Protein AF-0000000070242499 (afdb_homodimer)

Sequence (218 aa):
MAYSQGAIVIADDPFGNNPKRPYLILSNDHVPFHGQEYVAAVITTTARTEAVELTANRLERGQLPRTSYVSPWSVLTLKDWMITKQPAEASDATVDEVRQELDTYLQTGMAYSQGAIVIADDPFGNNPKRPYLILSNDHVPFHGQEYVAAVITTTARTEAVELTANRLERGQLPRTSYVSPWSVLTLKDWMITKQPAEASDATVDEVRQELDTYLQTG

Nearest PDB structures (foldseek):
  9g2a-assembly1_B  TM=7.916E-01  e=2.747E-06  Staphylococcus aureus subsp. aureus N315
  6a6x-assembly1_B  TM=7.938E-01  e=1.701E-05  Mycobacterium tuberculosis
  6a6x-assembly1_A  TM=8.092E-01  e=4.482E-05  Mycobacterium tuberculosis
  6kyt-assembly2_G  TM=7.629E-01  e=3.008E-05  Mycobacterium tuberculosis H37Rv
  7du4-assembly1_B  TM=8.025E-01  e=1.401E-04  Mycobacterium tuberculosis H37Rv

Organism: Natronomonas pharaonis (strain ATCC 35678 / DSM 2160 / CIP 103997 / JCM 8858 / NBRC 14720 / NCIMB 2260 / Gabara) (NCBI:txid348780)

Radius of gyration: 16.52 Å; Cα contacts (8 Å, |Δi|>4): 507; chains: 2; bounding box: 37×50×37 Å

Secondary structure (DSSP, 8-state):
-PPPTTEEEEE--TTSS-TTEEEEE---TTSTTBTTEEEEEEEES---TTSEEE-GGGEEEE--SS-EEEEEEEEEEEEGGGEEEEEEEE-HHHHHHHHHHHHHTT---/-PPPTTEEEEE--TTSS-TTEEEEE---TTSTTBTTEEEEEEEES---TTSEEE-GGGEEEE--SS-EEEEEEEEEEEEGGGEEEEEEEE-HHHHHHHHHHHHHTT---

pLDDT: mean 95.37, std 5.9, range [68.0, 98.94]

Structure (mmCIF, N/CA/C/O backbone):
data_AF-0000000070242499-model_v1
#
loop_
_entity.id
_entity.type
_entity.pdbx_description
1 polymer 'PemK family protein'
#
loop_
_atom_site.group_PDB
_atom_site.id
_atom_site.type_symbol
_atom_site.label_atom_id
_atom_site.label_alt_id
_atom_site.label_comp_id
_atom_site.label_asym_id
_atom_site.label_entity_id
_atom_site.label_seq_id
_atom_site.pdbx_PDB_ins_code
_atom_site.Cartn_x
_atom_site.Cartn_y
_atom_site.Cartn_z
_atom_site.occupancy
_atom_site.B_iso_or_equiv
_atom_site.auth_seq_id
_atom_site.auth_comp_id
_atom_site.auth_asym_id
_atom_site.auth_atom_id
_atom_site.pdbx_PDB_model_num
ATOM 1 N N . MET A 1 1 ? -17.578 7.605 12.375 1 85.5 1 MET A N 1
ATOM 2 C CA . MET A 1 1 ? -17.594 8.094 11 1 85.5 1 MET A CA 1
ATOM 3 C C . MET A 1 1 ? -16.312 7.711 10.273 1 85.5 1 MET A C 1
ATOM 5 O O . MET A 1 1 ? -15.258 7.586 10.891 1 85.5 1 MET A O 1
ATOM 9 N N . ALA A 1 2 ? -16.359 7.301 8.875 1 96.88 2 ALA A N 1
ATOM 10 C CA . ALA A 1 2 ? -15.242 6.836 8.062 1 96.88 2 ALA A CA 1
ATOM 11 C C . ALA A 1 2 ? -14.289 7.984 7.742 1 96.88 2 ALA A C 1
ATOM 13 O O . ALA A 1 2 ? -14.711 9.141 7.637 1 96.88 2 ALA A O 1
ATOM 14 N N . TYR A 1 3 ? -13.039 7.734 7.664 1 98.44 3 TYR A N 1
ATOM 15 C CA . TYR A 1 3 ? -12.047 8.734 7.289 1 98.44 3 TYR A CA 1
ATOM 16 C C . TYR A 1 3 ? -12.039 8.953 5.781 1 98.44 3 TYR A C 1
ATOM 18 O O . TYR A 1 3 ? -12.102 8 5.008 1 98.44 3 TYR A O 1
ATOM 26 N N . SER A 1 4 ? -11.906 10.227 5.457 1 98.19 4 SER A N 1
ATOM 27 C CA . SER A 1 4 ? -11.914 10.586 4.043 1 98.19 4 SER A CA 1
ATOM 28 C C . SER A 1 4 ? -10.508 10.547 3.451 1 98.19 4 SER A C 1
ATOM 30 O O . SER A 1 4 ? -9.523 10.656 4.18 1 98.19 4 SER A O 1
ATOM 32 N N . GLN A 1 5 ? -10.523 10.469 2.094 1 98.69 5 GLN A N 1
ATOM 33 C CA . GLN A 1 5 ? -9.266 10.672 1.388 1 98.69 5 GLN A CA 1
ATOM 34 C C . GLN A 1 5 ? -8.633 12.008 1.768 1 98.69 5 GLN A C 1
ATOM 36 O O . GLN A 1 5 ? -9.32 13.023 1.856 1 98.69 5 GLN A O 1
ATOM 41 N N . GLY A 1 6 ? -7.281 11.891 1.991 1 98.81 6 GLY A N 1
ATOM 42 C CA . GLY A 1 6 ? -6.57 13.102 2.383 1 98.81 6 GLY A CA 1
ATOM 43 C C . GLY A 1 6 ? -6.438 13.25 3.887 1 98.81 6 GLY A C 1
ATOM 44 O O . GLY A 1 6 ? -5.656 14.078 4.367 1 98.81 6 GLY A O 1
ATOM 45 N N . ALA A 1 7 ? -7.207 12.469 4.633 1 98.81 7 ALA A N 1
ATOM 46 C CA . ALA A 1 7 ? -7.066 12.516 6.086 1 98.81 7 ALA A CA 1
ATOM 47 C C . ALA A 1 7 ? -5.652 12.141 6.516 1 98.81 7 ALA A C 1
ATOM 49 O O . ALA A 1 7 ? -5.07 11.188 5.996 1 98.81 7 ALA A O 1
ATOM 50 N N . ILE A 1 8 ? -5.094 12.93 7.344 1 98.75 8 ILE A N 1
ATOM 51 C CA . ILE A 1 8 ? -3.871 12.57 8.055 1 98.75 8 ILE A CA 1
ATOM 52 C C . ILE A 1 8 ? -4.219 12.047 9.445 1 98.75 8 ILE A C 1
ATOM 54 O O . ILE A 1 8 ? -4.801 12.766 10.258 1 98.75 8 ILE A O 1
ATOM 58 N N . VAL A 1 9 ? -3.795 10.797 9.68 1 98.5 9 VAL A N 1
ATOM 59 C CA . VAL A 1 9 ? -4.238 10.117 10.898 1 98.5 9 VAL A CA 1
ATOM 60 C C . VAL A 1 9 ? -3.025 9.617 11.68 1 98.5 9 VAL A C 1
ATOM 62 O O . VAL A 1 9 ? -1.931 9.492 11.125 1 98.5 9 VAL A O 1
ATOM 65 N N . ILE A 1 10 ? -3.283 9.469 12.977 1 97.5 10 ILE A N 1
ATOM 66 C CA . ILE A 1 10 ? -2.342 8.773 13.844 1 97.5 10 ILE A CA 1
ATOM 67 C C . ILE A 1 10 ? -2.816 7.34 14.086 1 97.5 10 ILE A C 1
ATOM 69 O O . ILE A 1 10 ? -3.967 7.117 14.469 1 97.5 10 ILE A O 1
ATOM 73 N N . ALA A 1 11 ? -1.949 6.414 13.789 1 97.06 11 ALA A N 1
ATOM 74 C CA . ALA A 1 11 ? -2.338 5.016 13.938 1 97.06 11 ALA A CA 1
ATOM 75 C C . ALA A 1 11 ? -1.174 4.172 14.453 1 97.06 11 A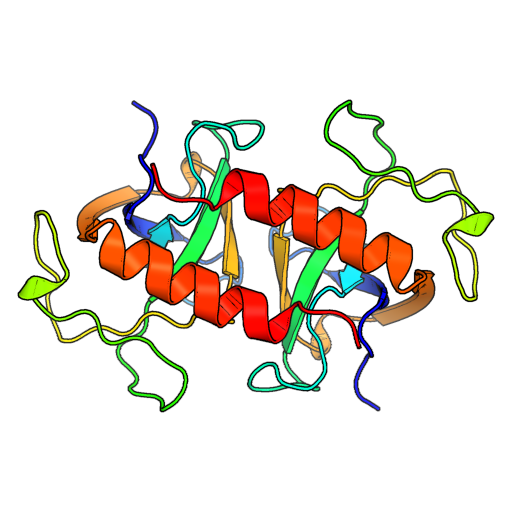LA A C 1
ATOM 77 O O . ALA A 1 11 ? -0.018 4.602 14.398 1 97.06 11 ALA A O 1
ATOM 78 N N . ASP A 1 12 ? -1.542 2.934 14.938 1 94 12 ASP A N 1
ATOM 79 C CA . ASP A 1 12 ? -0.525 1.961 15.32 1 94 12 ASP A CA 1
ATOM 80 C C . ASP A 1 12 ? 0.229 1.443 14.102 1 94 12 ASP A C 1
ATOM 82 O O . ASP A 1 12 ? -0.366 1.23 13.039 1 94 12 ASP A O 1
ATOM 86 N N . ASP A 1 13 ? 1.509 1.25 14.297 1 90.44 13 ASP A N 1
ATOM 87 C CA . ASP A 1 13 ? 2.35 0.631 13.281 1 90.44 13 ASP A CA 1
ATOM 88 C C . ASP A 1 13 ? 2.242 -0.891 13.328 1 90.44 13 ASP A C 1
ATOM 90 O O . ASP A 1 13 ? 2.57 -1.51 14.344 1 90.44 13 ASP A O 1
ATOM 94 N N . PRO A 1 14 ? 1.832 -1.473 12.219 1 86.62 14 PRO A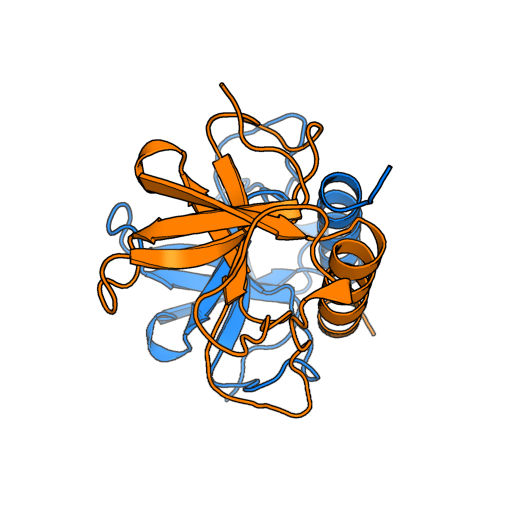 N 1
ATOM 95 C CA . PRO A 1 14 ? 1.648 -2.924 12.281 1 86.62 14 PRO A CA 1
ATOM 96 C C . PRO A 1 14 ? 2.955 -3.674 12.531 1 86.62 14 PRO A C 1
ATOM 98 O O . PRO A 1 14 ? 2.934 -4.848 12.906 1 86.62 14 PRO A O 1
ATOM 101 N N . PHE A 1 15 ? 4.02 -3.064 12.273 1 82.94 15 PHE A N 1
ATOM 102 C CA . PHE A 1 15 ? 5.312 -3.697 12.508 1 82.94 15 PHE A CA 1
ATOM 103 C C . PHE A 1 15 ? 5.746 -3.521 13.953 1 82.94 15 PHE A C 1
ATOM 105 O O . PHE A 1 15 ? 6.758 -4.086 14.383 1 82.94 15 PHE A O 1
ATOM 112 N N . GLY A 1 16 ? 5.02 -2.9 14.773 1 74.06 16 GLY A N 1
ATOM 113 C CA . GLY A 1 16 ? 5.273 -2.771 16.203 1 74.06 16 GLY A CA 1
ATOM 114 C C . GLY A 1 16 ? 6.387 -1.792 16.516 1 74.06 16 GLY A C 1
ATOM 115 O O . GLY A 1 16 ? 6.84 -1.712 17.656 1 74.06 16 GLY A O 1
ATOM 116 N N . ASN A 1 17 ? 6.82 -1.13 15.578 1 69.44 17 ASN A N 1
ATOM 117 C CA . ASN A 1 17 ? 7.996 -0.298 15.82 1 69.44 17 ASN A CA 1
ATOM 118 C C . ASN A 1 17 ? 7.621 1.032 16.469 1 69.44 17 ASN A C 1
ATOM 120 O O . ASN A 1 17 ? 8.383 1.573 17.266 1 69.44 17 ASN A O 1
ATOM 124 N N . ASN A 1 18 ? 6.535 1.578 16.078 1 68 18 ASN A N 1
ATOM 125 C CA . ASN A 1 18 ? 6.148 2.898 16.562 1 68 18 ASN A CA 1
ATOM 126 C C . ASN A 1 18 ? 4.652 2.963 16.875 1 68 18 ASN A C 1
ATOM 128 O O . ASN A 1 18 ? 3.826 2.982 15.953 1 68 18 ASN A O 1
ATOM 132 N N . PRO A 1 19 ? 4.512 3.078 18.219 1 73.75 19 PRO A N 1
ATOM 133 C CA . PRO A 1 19 ? 3.121 3.33 18.594 1 73.75 19 PRO A CA 1
ATOM 134 C C . PRO A 1 19 ? 2.664 4.746 18.25 1 73.75 19 PRO A C 1
ATOM 136 O O . PRO A 1 19 ? 3.43 5.703 18.406 1 73.75 19 PRO A O 1
ATOM 139 N N . LYS A 1 20 ? 1.814 5.137 17.281 1 88.38 20 LYS A N 1
ATOM 140 C CA . LYS A 1 20 ? 1.209 6.43 16.984 1 88.38 20 LYS A CA 1
ATOM 141 C C . LYS A 1 20 ? 1.871 7.074 15.766 1 88.38 20 LYS A C 1
ATOM 143 O O . LYS A 1 20 ? 2.234 8.25 15.797 1 88.38 20 LYS A O 1
ATOM 148 N N . ARG A 1 21 ? 1.984 6.469 14.812 1 94.31 21 ARG A N 1
ATOM 149 C CA . ARG A 1 21 ? 2.609 6.957 13.586 1 94.31 21 ARG A CA 1
ATOM 150 C C . ARG A 1 21 ? 1.591 7.664 12.703 1 94.31 21 ARG A C 1
ATOM 152 O O . ARG A 1 21 ? 0.467 7.188 12.531 1 94.31 21 ARG A O 1
ATOM 159 N N . PRO A 1 22 ? 2.057 8.797 12.109 1 97.06 22 PRO A N 1
ATOM 160 C CA . PRO A 1 22 ? 1.146 9.477 11.188 1 97.06 22 PRO A CA 1
ATOM 161 C C . PRO A 1 22 ? 1.122 8.836 9.797 1 97.06 22 PRO A C 1
ATOM 163 O O . PRO A 1 22 ? 2.154 8.359 9.32 1 97.06 22 PRO A O 1
ATOM 166 N N . TYR A 1 23 ? -0.067 8.883 9.211 1 98.25 23 TYR A N 1
ATOM 167 C CA . TYR A 1 23 ? -0.287 8.375 7.863 1 98.25 23 TYR A CA 1
ATOM 168 C C . TYR A 1 23 ? -1.163 9.336 7.062 1 98.25 23 TYR A C 1
ATOM 170 O O . TYR A 1 23 ? -2.016 10.023 7.625 1 98.25 23 TYR A O 1
ATOM 178 N N . LEU A 1 24 ? -0.969 9.367 5.816 1 98.88 24 LEU A N 1
ATOM 179 C CA . LEU A 1 24 ? -1.885 10.016 4.891 1 98.88 24 LEU A CA 1
ATOM 180 C C . LEU A 1 24 ? -2.799 9 4.223 1 98.88 24 LEU A C 1
ATOM 182 O O . LEU A 1 24 ? -2.328 8.102 3.514 1 98.88 24 LEU A O 1
ATOM 186 N N . ILE A 1 25 ? -4.07 9.117 4.422 1 98.94 25 ILE A N 1
ATOM 187 C CA . ILE A 1 25 ? -5.012 8.242 3.725 1 98.94 25 ILE A CA 1
ATOM 188 C C . ILE A 1 25 ? -5.055 8.617 2.242 1 98.94 25 ILE A C 1
ATOM 190 O O . ILE A 1 25 ? -5.355 9.758 1.89 1 98.94 25 ILE A O 1
ATOM 194 N N . LEU A 1 26 ? -4.812 7.594 1.444 1 98.94 26 LEU A N 1
ATOM 195 C CA . LEU A 1 26 ? -4.762 7.801 0.001 1 98.94 26 LEU A CA 1
ATOM 196 C C . LEU A 1 26 ? -6.047 7.316 -0.664 1 98.94 26 LEU A C 1
ATOM 198 O O . LEU A 1 26 ? -6.418 7.801 -1.734 1 98.94 26 LEU A O 1
ATOM 202 N N . SER A 1 27 ? -6.688 6.332 -0.063 1 98.81 27 SER A N 1
ATOM 203 C CA . SER A 1 27 ? -7.824 5.711 -0.736 1 98.81 27 SER A CA 1
ATOM 204 C C . SER A 1 27 ? -9.055 6.605 -0.675 1 98.81 27 SER A C 1
ATOM 206 O O . SER A 1 27 ? -9.289 7.289 0.325 1 98.81 27 SER A O 1
ATOM 208 N N . ASN A 1 28 ? -9.797 6.574 -1.737 1 98.62 28 ASN A N 1
ATOM 209 C CA . ASN A 1 28 ? -11.094 7.242 -1.781 1 98.62 28 ASN A CA 1
ATOM 210 C C . ASN A 1 28 ? -12.203 6.348 -1.25 1 98.62 28 ASN A C 1
ATOM 212 O O . ASN A 1 28 ? -11.938 5.266 -0.719 1 98.62 28 ASN A O 1
ATOM 216 N N . ASP A 1 29 ? -13.438 6.859 -1.314 1 97.69 29 ASP A N 1
ATOM 217 C CA . ASP A 1 29 ? -14.531 6.148 -0.657 1 97.69 29 ASP A CA 1
ATOM 218 C C . ASP A 1 29 ? -15.023 4.988 -1.518 1 97.69 29 ASP A C 1
ATOM 220 O O . ASP A 1 29 ? -15.969 4.285 -1.143 1 97.69 29 ASP A O 1
ATOM 224 N N . HIS A 1 30 ? -14.352 4.676 -2.658 1 97.06 30 HIS A N 1
ATOM 225 C CA . HIS A 1 30 ? -14.719 3.545 -3.504 1 97.06 30 HIS A CA 1
ATOM 226 C C . HIS A 1 30 ? -13.914 2.301 -3.139 1 97.06 30 HIS A C 1
ATOM 228 O O . HIS A 1 30 ? -14.172 1.215 -3.664 1 97.06 30 HIS A O 1
ATOM 234 N N . VAL A 1 31 ? -12.953 2.471 -2.289 1 97.56 31 VAL A N 1
ATOM 235 C CA . VAL A 1 31 ? -12.148 1.321 -1.886 1 97.56 31 VAL A CA 1
ATOM 236 C C . VAL A 1 31 ? -13.031 0.283 -1.202 1 97.56 31 VAL A C 1
ATOM 238 O O . VAL A 1 31 ? -13.922 0.634 -0.419 1 97.56 31 VAL A O 1
ATOM 241 N N . PRO A 1 32 ? -12.812 -0.957 -1.545 1 96.88 32 PRO A N 1
ATOM 242 C CA . PRO A 1 32 ? -13.547 -1.978 -0.797 1 96.88 32 PRO A CA 1
ATOM 243 C C . PRO A 1 32 ? -13.359 -1.857 0.713 1 96.88 32 PRO A C 1
ATOM 245 O O . PRO A 1 32 ? -12.258 -1.548 1.175 1 96.88 32 PRO A O 1
ATOM 248 N N . PHE A 1 33 ? -14.383 -2.004 1.506 1 96.5 33 PHE A N 1
ATOM 249 C CA . PHE A 1 33 ? -14.391 -1.993 2.963 1 96.5 33 PHE A CA 1
ATOM 250 C C . PHE A 1 33 ? -14.078 -0.6 3.496 1 96.5 33 PHE A C 1
ATOM 252 O O . PHE A 1 33 ? -13.461 -0.458 4.555 1 96.5 33 PHE A O 1
ATOM 259 N N . HIS A 1 34 ? -14.406 0.358 2.658 1 97.88 34 HIS A N 1
ATOM 260 C CA . HIS A 1 34 ? -14.266 1.725 3.15 1 97.88 34 HIS A CA 1
ATOM 261 C C . HIS A 1 34 ? -14.945 1.892 4.508 1 97.88 34 HIS A C 1
ATOM 263 O O . HIS A 1 34 ? -16.078 1.434 4.703 1 97.88 34 HIS A O 1
ATOM 269 N N . GLY A 1 35 ? -14.266 2.598 5.445 1 98.12 35 GLY A N 1
ATOM 270 C CA . GLY A 1 35 ? -14.734 2.723 6.816 1 98.12 35 GLY A CA 1
ATOM 271 C C . GLY A 1 35 ? -14.125 1.696 7.75 1 98.12 35 GLY A C 1
ATOM 272 O O . GLY A 1 35 ? -14.102 1.892 8.969 1 98.12 35 GLY A O 1
ATOM 273 N N . GLN A 1 36 ? -13.672 0.627 7.184 1 98 36 GLN A N 1
ATOM 274 C CA . GLN A 1 36 ? -13 -0.416 7.945 1 98 36 GLN A CA 1
ATOM 275 C C . GLN A 1 36 ? -11.508 -0.468 7.605 1 98 36 GLN A C 1
ATOM 277 O O . GLN A 1 36 ? -10.68 -0.756 8.469 1 98 36 GLN A O 1
ATOM 282 N N . GLU A 1 37 ? -11.211 -0.229 6.344 1 97.81 37 GLU A N 1
ATOM 283 C CA . GLU A 1 37 ? -9.844 -0.284 5.844 1 97.81 37 GLU A CA 1
ATOM 284 C C . GLU A 1 37 ? -9.531 0.911 4.945 1 97.81 37 GLU A C 1
ATOM 286 O O . GLU A 1 37 ? -10.422 1.427 4.266 1 97.81 37 GLU A O 1
ATOM 291 N N . TYR A 1 38 ? -8.219 1.317 4.934 1 98.62 38 TYR A N 1
ATOM 292 C CA . TYR A 1 38 ? -7.754 2.461 4.156 1 98.62 38 TYR A CA 1
ATOM 293 C C . TYR A 1 38 ? -6.352 2.217 3.617 1 98.62 38 TYR A C 1
ATOM 295 O O . TYR A 1 38 ? -5.473 1.747 4.344 1 98.62 38 TYR A O 1
ATOM 303 N N . VAL A 1 39 ? -6.148 2.516 2.367 1 98.88 39 VAL A N 1
ATOM 304 C CA . VAL A 1 39 ? -4.777 2.58 1.877 1 98.88 39 VAL A CA 1
ATOM 305 C C . VAL A 1 39 ? -4.129 3.891 2.32 1 98.88 39 VAL A C 1
ATOM 307 O O . VAL A 1 39 ? -4.699 4.969 2.125 1 98.88 39 VAL A O 1
ATOM 310 N N . ALA A 1 40 ? -2.951 3.76 2.889 1 98.88 40 ALA A N 1
ATOM 311 C CA . ALA A 1 40 ? -2.318 4.953 3.447 1 98.88 40 ALA A CA 1
ATOM 312 C C . ALA A 1 40 ? -0.814 4.945 3.189 1 98.88 40 ALA A C 1
ATOM 314 O O . ALA A 1 40 ? -0.225 3.891 2.945 1 98.88 40 ALA A O 1
ATOM 315 N N . ALA A 1 41 ? -0.254 6.086 3.227 1 98.81 41 ALA A N 1
ATOM 316 C CA . ALA A 1 41 ? 1.191 6.262 3.105 1 98.81 41 ALA A CA 1
ATOM 317 C C . ALA A 1 41 ? 1.794 6.758 4.418 1 98.81 41 ALA A C 1
ATOM 319 O O . ALA A 1 41 ? 1.187 7.57 5.117 1 98.81 41 ALA A O 1
ATOM 320 N N . VAL A 1 42 ? 3.002 6.34 4.695 1 97.38 42 VAL A N 1
ATOM 321 C CA . VAL A 1 42 ? 3.709 6.707 5.918 1 97.38 42 VAL A CA 1
ATOM 322 C C . VAL A 1 42 ? 4.133 8.172 5.852 1 97.38 42 VAL A C 1
ATOM 324 O O . VAL A 1 42 ? 4.598 8.641 4.812 1 97.38 42 VAL A O 1
ATOM 327 N N . ILE A 1 43 ? 3.975 8.852 6.902 1 97.5 43 ILE A N 1
ATOM 328 C CA . ILE A 1 43 ? 4.516 10.195 7.082 1 97.5 43 ILE A CA 1
ATOM 329 C C . ILE A 1 43 ? 5.695 10.156 8.047 1 97.5 43 ILE A C 1
ATOM 331 O O . ILE A 1 43 ? 5.621 9.516 9.102 1 97.5 43 ILE A O 1
ATOM 335 N N . THR A 1 44 ? 6.82 10.766 7.672 1 94.44 44 THR A N 1
ATOM 336 C CA . THR A 1 44 ? 8.039 10.797 8.477 1 94.44 44 THR A CA 1
ATOM 337 C C . THR A 1 44 ? 8.531 12.227 8.656 1 94.44 44 THR A C 1
ATOM 339 O O . THR A 1 44 ? 7.988 13.156 8.062 1 94.44 44 THR A O 1
ATOM 342 N N . THR A 1 45 ? 9.438 12.406 9.562 1 92.69 45 THR A N 1
ATOM 343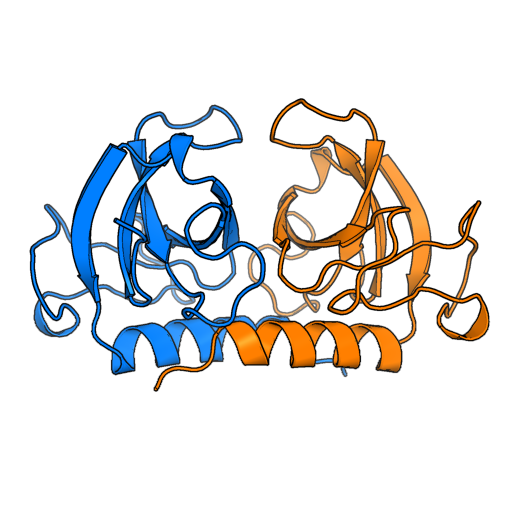 C CA . THR A 1 45 ? 10.07 13.719 9.703 1 92.69 45 THR A CA 1
ATOM 344 C C . THR A 1 45 ? 11.391 13.766 8.938 1 92.69 45 THR A C 1
ATOM 346 O O . THR A 1 45 ? 12.094 14.773 8.977 1 92.69 45 THR A O 1
ATOM 349 N N . THR A 1 46 ? 11.688 12.688 8.305 1 90.5 46 THR A N 1
ATOM 350 C CA . THR A 1 46 ? 12.953 12.609 7.578 1 90.5 46 THR A CA 1
ATOM 351 C C . THR A 1 46 ? 12.797 13.133 6.152 1 90.5 46 THR A C 1
ATOM 353 O O . THR A 1 46 ? 11.953 12.641 5.398 1 90.5 46 THR A O 1
ATOM 356 N N . ALA A 1 47 ? 13.547 14.078 5.816 1 91.75 47 ALA A N 1
ATOM 357 C CA . ALA A 1 47 ? 13.555 14.602 4.453 1 91.75 47 ALA A CA 1
ATOM 358 C C . ALA A 1 47 ? 14.289 13.664 3.504 1 91.75 47 ALA A C 1
ATOM 360 O O . ALA A 1 47 ? 15.367 13.164 3.828 1 91.75 47 ALA A O 1
ATOM 361 N N . ARG A 1 48 ? 13.641 13.328 2.473 1 92.62 48 ARG A N 1
ATOM 362 C CA . ARG A 1 48 ? 14.227 12.555 1.378 1 92.62 48 ARG A CA 1
ATOM 363 C C . ARG A 1 48 ? 13.844 13.148 0.026 1 92.62 48 ARG A C 1
ATOM 365 O O . ARG A 1 48 ? 12.789 13.773 -0.108 1 92.62 48 ARG A O 1
ATOM 372 N N . THR A 1 49 ? 14.648 12.82 -0.951 1 92.69 49 THR A N 1
ATOM 373 C CA . THR A 1 49 ? 14.438 13.367 -2.287 1 92.69 49 THR A CA 1
ATOM 374 C C . THR A 1 49 ? 13.125 12.859 -2.877 1 92.69 49 THR A C 1
ATOM 376 O O . THR A 1 49 ? 12.406 13.609 -3.535 1 92.69 49 THR A O 1
ATOM 379 N N . GLU A 1 50 ? 12.781 11.656 -2.588 1 94.31 50 GLU A N 1
ATOM 380 C CA . GLU A 1 50 ? 11.609 11.023 -3.18 1 94.31 50 GLU A CA 1
ATOM 381 C C . GLU A 1 50 ? 10.352 11.312 -2.361 1 94.31 50 GLU A C 1
ATOM 383 O O . GLU A 1 50 ? 9.242 10.992 -2.783 1 94.31 50 GLU A O 1
ATOM 388 N N . ALA A 1 51 ? 10.562 11.938 -1.197 1 97.31 51 ALA A N 1
ATOM 389 C CA . ALA A 1 51 ? 9.43 12.203 -0.31 1 97.31 51 ALA A CA 1
ATOM 390 C C . ALA A 1 51 ? 8.719 13.492 -0.702 1 97.31 51 ALA A C 1
ATOM 392 O O . ALA A 1 51 ? 9.297 14.359 -1.366 1 97.31 51 ALA A O 1
ATOM 393 N N . VAL A 1 52 ? 7.473 13.594 -0.345 1 98 52 VAL A N 1
ATOM 394 C CA . VAL A 1 52 ? 6.668 14.789 -0.585 1 98 52 VAL A CA 1
ATOM 395 C C . VAL A 1 52 ? 6.543 15.594 0.705 1 98 52 VAL A C 1
ATOM 397 O O . VAL A 1 52 ? 5.91 15.141 1.665 1 98 52 VAL A O 1
ATOM 400 N N . GLU A 1 53 ? 7.031 16.766 0.686 1 97.56 53 GLU A N 1
ATOM 401 C CA . GLU A 1 53 ? 6.988 17.609 1.876 1 97.56 53 GLU A CA 1
ATOM 402 C C . GLU A 1 53 ? 5.574 18.109 2.141 1 97.56 53 GLU A C 1
ATOM 404 O O . GLU A 1 53 ? 4.891 18.562 1.223 1 97.56 53 GLU A O 1
ATOM 409 N N . LEU A 1 54 ? 5.176 18.016 3.404 1 97.44 54 LEU A N 1
ATOM 410 C CA . LEU A 1 54 ? 3.873 18.516 3.826 1 97.44 54 LEU A CA 1
ATOM 411 C C . LEU A 1 54 ? 4.008 19.891 4.488 1 97.44 54 LEU A C 1
ATOM 413 O O . LEU A 1 54 ? 3.965 20 5.715 1 97.44 54 LEU A O 1
ATOM 417 N N . THR A 1 55 ? 3.992 20.906 3.686 1 94.56 55 THR A N 1
ATOM 418 C CA . THR A 1 55 ? 3.945 22.266 4.207 1 94.56 55 THR A CA 1
ATOM 419 C C . THR A 1 55 ? 2.52 22.656 4.586 1 94.56 55 THR A C 1
ATOM 421 O O . THR A 1 55 ? 1.566 21.953 4.23 1 94.56 55 THR A O 1
ATOM 424 N N . ALA A 1 56 ? 2.4 23.75 5.316 1 93 56 ALA A N 1
ATOM 425 C CA . ALA A 1 56 ? 1.091 24.219 5.777 1 93 56 ALA A CA 1
ATOM 426 C C . ALA A 1 56 ? 0.143 24.438 4.605 1 93 56 ALA A C 1
ATOM 428 O O . ALA A 1 56 ? -1.061 24.188 4.715 1 93 56 ALA A O 1
ATOM 429 N N . ASN A 1 57 ? 0.626 24.891 3.486 1 93.69 57 ASN A N 1
ATOM 430 C CA . ASN A 1 57 ? -0.21 25.203 2.332 1 93.69 57 ASN A CA 1
ATOM 431 C C . ASN A 1 57 ? -0.667 23.953 1.608 1 93.69 57 ASN A C 1
ATOM 433 O O . ASN A 1 57 ? -1.469 24.016 0.676 1 93.69 57 ASN A O 1
ATOM 437 N N . ARG A 1 58 ? -0.204 22.906 2.086 1 96.75 58 ARG A N 1
ATOM 438 C CA . ARG A 1 58 ? -0.585 21.641 1.468 1 96.75 58 ARG A CA 1
ATOM 439 C C . ARG A 1 58 ? -1.623 20.906 2.312 1 96.75 58 ARG A C 1
ATOM 441 O O . ARG A 1 58 ? -2.016 19.797 1.988 1 96.75 58 ARG A O 1
ATOM 448 N N . LEU A 1 59 ? -1.972 21.562 3.348 1 97.25 59 LEU A N 1
ATOM 449 C CA . LEU A 1 59 ? -3.037 21.062 4.211 1 97.25 59 LEU A CA 1
ATOM 450 C C . LEU A 1 59 ? -4.336 21.812 3.965 1 97.25 59 LEU A C 1
ATOM 452 O O . LEU A 1 59 ? -4.32 23.031 3.756 1 97.25 59 LEU A O 1
ATOM 456 N N . GLU A 1 60 ? -5.367 21.109 3.916 1 97.25 60 GLU A N 1
ATOM 457 C CA . GLU A 1 60 ? -6.691 21.719 3.832 1 97.25 60 GLU A CA 1
ATOM 458 C C . GLU A 1 60 ? -7.168 22.188 5.203 1 97.25 60 GLU A C 1
ATOM 460 O O . GLU A 1 60 ? -7.824 23.219 5.316 1 97.25 60 GLU A O 1
ATOM 465 N N . ARG A 1 61 ? -6.879 21.453 6.191 1 96.75 61 ARG A N 1
ATOM 466 C CA . ARG A 1 61 ? -7.227 21.781 7.57 1 96.75 61 ARG A CA 1
ATOM 467 C C . ARG A 1 61 ? -6.285 21.094 8.555 1 96.75 61 ARG A C 1
ATOM 469 O O . ARG A 1 61 ? -5.617 20.109 8.195 1 96.75 61 ARG A O 1
ATOM 476 N N . GLY A 1 62 ? -6.227 21.594 9.742 1 96.94 62 GLY A N 1
ATOM 477 C CA . GLY A 1 62 ? -5.387 21.031 10.789 1 96.94 62 GLY A CA 1
ATOM 478 C C . GLY A 1 62 ? -3.93 21.438 10.664 1 96.94 62 GLY A C 1
ATOM 479 O O . GLY A 1 62 ? -3.598 22.375 9.945 1 96.94 62 GLY A O 1
ATOM 480 N N . GLN A 1 63 ? -3.137 20.844 11.523 1 94 63 GLN A N 1
ATOM 481 C CA . GLN A 1 63 ? -1.712 21.156 11.547 1 94 63 GLN A CA 1
ATOM 482 C C . GLN A 1 63 ? -0.893 19.953 12.023 1 94 63 GLN A C 1
ATOM 484 O O . GLN A 1 63 ? -1.413 19.078 12.711 1 94 63 GLN A O 1
ATOM 489 N N . LEU A 1 64 ? 0.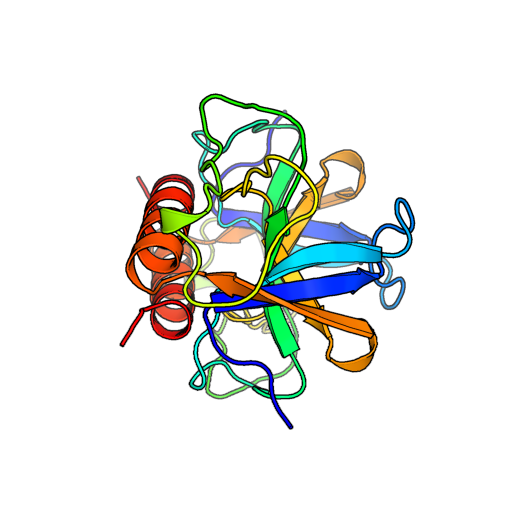286 19.969 11.484 1 92.75 64 LEU A N 1
ATOM 490 C CA . LEU A 1 64 ? 1.29 19.031 11.969 1 92.75 64 LEU A CA 1
ATOM 491 C C . LEU A 1 64 ? 2.344 19.75 12.805 1 92.75 64 LEU A C 1
ATOM 493 O O . LEU A 1 64 ? 2.67 20.906 12.539 1 92.75 64 LEU A O 1
ATOM 497 N N . PRO A 1 65 ? 2.762 19.031 13.82 1 87.12 65 PRO A N 1
ATOM 498 C CA . PRO A 1 65 ? 3.633 19.719 14.781 1 87.12 65 PRO A CA 1
ATOM 499 C C . PRO A 1 65 ? 4.98 20.109 14.18 1 87.12 65 PRO A C 1
ATOM 501 O O . PRO A 1 65 ? 5.656 21 14.695 1 87.12 65 PRO A O 1
ATOM 504 N N . ARG A 1 66 ? 5.406 19.453 13.219 1 88.31 66 ARG A N 1
ATOM 505 C CA . ARG A 1 66 ? 6.664 19.766 12.547 1 88.31 66 ARG A CA 1
ATOM 506 C C . ARG A 1 66 ? 6.574 19.484 11.055 1 88.31 66 ARG A C 1
ATOM 508 O O . ARG A 1 66 ? 5.605 18.891 10.586 1 88.31 66 ARG A O 1
ATOM 515 N N . THR A 1 67 ? 7.617 19.984 10.398 1 89.94 67 THR A N 1
ATOM 516 C CA . THR A 1 67 ? 7.703 19.672 8.977 1 89.94 67 THR A CA 1
ATOM 517 C C . THR A 1 67 ? 7.699 18.156 8.758 1 89.94 67 THR A C 1
ATOM 519 O O . THR A 1 67 ? 8.5 17.438 9.359 1 89.94 67 THR A O 1
ATOM 522 N N . SER A 1 68 ? 6.754 17.734 8.016 1 96.5 68 SER A N 1
ATOM 523 C CA . SER A 1 68 ? 6.562 16.312 7.77 1 96.5 68 SER A CA 1
ATOM 524 C C . SER A 1 68 ? 6.684 15.984 6.285 1 96.5 68 SER A C 1
ATOM 526 O O . SER A 1 68 ? 6.617 16.875 5.441 1 96.5 68 SER A O 1
ATOM 528 N N . TYR A 1 69 ? 6.973 14.758 6.023 1 97.94 69 TYR A N 1
ATOM 529 C CA . TYR A 1 69 ? 7.148 14.242 4.668 1 97.94 69 TYR A CA 1
ATOM 530 C C . TYR A 1 69 ? 6.363 12.953 4.469 1 97.94 69 TYR A C 1
ATOM 532 O O . TYR A 1 69 ? 6.402 12.055 5.316 1 97.94 69 TYR A O 1
ATOM 540 N N . VAL A 1 70 ? 5.648 12.914 3.336 1 98.62 70 VAL A N 1
ATOM 541 C CA . VAL A 1 70 ? 5.023 11.656 2.945 1 98.62 70 VAL A CA 1
ATOM 542 C C . VAL A 1 70 ? 6 10.828 2.107 1 98.62 70 VAL A C 1
ATOM 544 O O . VAL A 1 70 ? 6.664 11.359 1.218 1 98.62 70 VAL A O 1
ATOM 547 N N . SER A 1 71 ? 6.133 9.57 2.477 1 98.38 71 SER A N 1
ATOM 548 C CA . SER A 1 71 ? 6.875 8.625 1.648 1 98.38 71 SER A CA 1
ATOM 549 C C . SER A 1 71 ? 5.945 7.875 0.699 1 98.38 71 SER A C 1
ATOM 551 O O . SER A 1 71 ? 5.305 6.898 1.094 1 98.38 71 SER A O 1
ATOM 553 N N . PRO A 1 72 ? 5.914 8.227 -0.599 1 98.62 72 PRO A N 1
ATOM 554 C CA . PRO A 1 72 ? 4.93 7.641 -1.51 1 98.62 72 PRO A CA 1
ATOM 555 C C . PRO A 1 72 ? 5.152 6.145 -1.731 1 98.62 72 PRO A C 1
ATOM 557 O O . PRO A 1 72 ? 4.23 5.43 -2.129 1 98.62 72 PRO A O 1
ATOM 560 N N . TRP A 1 73 ? 6.301 5.613 -1.45 1 98.19 73 TRP A N 1
ATOM 561 C CA . TRP A 1 73 ? 6.637 4.211 -1.682 1 98.19 73 TRP A CA 1
ATOM 562 C C . TRP A 1 73 ? 6.332 3.367 -0.449 1 98.19 73 TRP A C 1
ATOM 564 O O . TRP A 1 73 ? 6.367 2.135 -0.506 1 98.19 73 TRP A O 1
ATOM 574 N N . SER A 1 74 ? 6.109 3.979 0.636 1 97.5 74 SER A N 1
ATOM 575 C CA . SER A 1 74 ? 5.824 3.301 1.896 1 97.5 74 SER A CA 1
ATOM 576 C C . SER A 1 74 ? 4.336 3.35 2.227 1 97.5 74 SER A C 1
ATOM 578 O O . SER A 1 74 ? 3.859 4.316 2.824 1 97.5 74 SER A O 1
ATOM 580 N N . VAL A 1 75 ? 3.65 2.277 1.796 1 98.44 75 VAL A N 1
ATOM 581 C CA . VAL A 1 75 ? 2.197 2.246 1.927 1 98.44 75 VAL A CA 1
ATOM 582 C C . VAL A 1 75 ? 1.774 1.003 2.705 1 98.44 75 VAL A C 1
ATOM 584 O O . VAL A 1 75 ? 2.541 0.044 2.82 1 98.44 75 VAL A O 1
ATOM 587 N N . LEU A 1 76 ? 0.624 1.084 3.225 1 97.94 76 LEU A N 1
ATOM 588 C CA . LEU A 1 76 ? -0.017 -0.067 3.852 1 97.94 76 LEU A CA 1
ATOM 589 C C . LEU A 1 76 ? -1.531 0.107 3.889 1 97.94 76 LEU A C 1
ATOM 591 O O . LEU A 1 76 ? -2.041 1.199 3.629 1 97.94 76 LEU A O 1
ATOM 595 N N . THR A 1 77 ? -2.209 -0.953 4.215 1 97.69 77 THR A N 1
ATOM 596 C CA . THR A 1 77 ? -3.641 -0.891 4.492 1 97.69 77 THR A CA 1
ATOM 597 C C . THR A 1 77 ? -3.896 -0.815 5.992 1 97.69 77 THR A C 1
ATOM 599 O O . THR A 1 77 ? -3.576 -1.749 6.73 1 97.69 77 THR A O 1
ATOM 602 N N . LEU A 1 78 ? -4.5 0.272 6.406 1 97 78 LEU A N 1
ATOM 603 C CA . LEU A 1 78 ? -4.848 0.478 7.805 1 97 78 LEU A CA 1
ATOM 604 C C . LEU A 1 78 ? -6.23 -0.084 8.109 1 97 78 LEU A C 1
ATOM 606 O O . LEU A 1 78 ? -7.156 0.059 7.305 1 97 78 LEU A O 1
ATOM 610 N N . LYS A 1 79 ? -6.25 -0.654 9.234 1 96.19 79 LYS A N 1
ATOM 611 C CA . LYS A 1 79 ? -7.57 -0.95 9.773 1 96.19 79 LYS A CA 1
ATOM 612 C C . LYS A 1 79 ? -8.078 0.199 10.641 1 96.19 79 LYS A C 1
ATOM 614 O O . LYS A 1 79 ? -7.297 0.863 11.32 1 96.19 79 LYS A O 1
ATOM 619 N N . ASP A 1 80 ? -9.352 0.341 10.648 1 97.62 80 ASP A N 1
ATOM 620 C CA . ASP A 1 80 ? -9.977 1.454 11.359 1 97.62 80 ASP A CA 1
ATOM 621 C C . ASP A 1 80 ? -9.602 1.44 12.836 1 97.62 80 ASP A C 1
ATOM 623 O O . ASP A 1 80 ? -9.32 2.488 13.422 1 97.62 80 ASP A O 1
ATOM 627 N N . TRP A 1 81 ? -9.539 0.276 13.414 1 95.31 81 TRP A N 1
ATOM 628 C CA . TRP A 1 81 ? -9.312 0.159 14.852 1 95.31 81 TRP A CA 1
ATOM 629 C C . TRP A 1 81 ? -7.898 0.592 15.219 1 95.31 81 TRP A C 1
ATOM 631 O O . TRP A 1 81 ? -7.598 0.829 16.391 1 95.31 81 TRP A O 1
ATOM 641 N N . MET A 1 82 ? -7.012 0.673 14.234 1 95.12 82 MET A N 1
ATOM 642 C CA . MET A 1 82 ? -5.637 1.096 14.477 1 95.12 82 MET A CA 1
ATOM 643 C C . MET A 1 82 ? -5.555 2.609 14.641 1 95.12 82 MET A C 1
ATOM 645 O O . MET A 1 82 ? -4.559 3.129 15.148 1 95.12 82 MET A O 1
ATOM 649 N N . ILE A 1 83 ? -6.527 3.287 14.133 1 97.31 83 ILE A N 1
ATOM 650 C CA . ILE A 1 83 ? -6.461 4.742 14.031 1 97.31 83 ILE A CA 1
ATOM 651 C C . ILE A 1 83 ? -6.988 5.375 15.312 1 97.31 83 ILE A C 1
ATOM 653 O O . ILE A 1 83 ? -8.07 5.016 15.797 1 97.31 83 ILE A O 1
ATOM 657 N N . THR A 1 84 ? -6.242 6.359 15.82 1 96.81 84 THR A N 1
ATOM 658 C CA . THR A 1 84 ? -6.598 6.914 17.125 1 96.81 84 THR A CA 1
ATOM 659 C C . THR A 1 84 ? -7.082 8.352 16.984 1 96.81 84 THR A C 1
ATOM 661 O O . THR A 1 84 ? -7.879 8.828 17.797 1 96.81 84 THR A O 1
ATOM 664 N N . LYS A 1 85 ? -6.621 9.055 16 1 97.06 85 LYS A N 1
ATOM 665 C CA . LYS A 1 85 ? -7.051 10.43 15.805 1 97.06 85 LYS A CA 1
ATOM 666 C C . LYS A 1 85 ? -6.691 10.922 14.406 1 97.06 85 LYS A C 1
ATOM 668 O O . LYS A 1 85 ? -5.98 10.242 13.664 1 97.06 85 LYS A O 1
ATOM 673 N N . GLN A 1 86 ? -7.23 12.07 14.086 1 98.19 86 GLN A N 1
ATOM 674 C CA . GLN A 1 86 ? -6.992 12.75 12.812 1 98.19 86 GLN A CA 1
ATOM 675 C C . GLN A 1 86 ? -6.605 14.203 13.023 1 98.19 86 GLN A C 1
ATOM 677 O O . GLN A 1 86 ? -7.469 15.086 13.031 1 98.19 86 GLN A O 1
ATOM 682 N N . PRO A 1 87 ? -5.406 14.453 13.031 1 97.69 87 PRO A N 1
ATOM 683 C CA . PRO A 1 87 ? -4.984 15.812 13.359 1 97.69 87 PRO A CA 1
ATOM 684 C C . PRO A 1 87 ? -5.109 16.781 12.18 1 97.69 87 PRO A C 1
ATOM 686 O O . PRO A 1 87 ? -5.152 17.984 12.375 1 97.69 87 PRO A O 1
ATOM 689 N N . ALA A 1 88 ? -5.102 16.281 10.945 1 98.38 88 ALA A N 1
ATOM 690 C CA . ALA A 1 88 ? -5.09 17.172 9.789 1 98.38 88 ALA A CA 1
ATOM 691 C C . ALA A 1 88 ? -5.652 16.484 8.555 1 98.38 88 ALA A C 1
ATOM 693 O O . ALA A 1 88 ? -6.086 15.328 8.617 1 98.38 88 ALA A O 1
ATOM 694 N N . GLU A 1 89 ? -5.758 17.297 7.527 1 98.62 89 GLU A N 1
ATOM 695 C CA . GLU A 1 89 ? -6.188 16.828 6.211 1 98.62 89 GLU A CA 1
ATOM 696 C C . GLU A 1 89 ? -5.375 17.484 5.102 1 98.62 89 GLU A C 1
ATOM 698 O O . GLU A 1 89 ? -5.207 18.703 5.09 1 98.62 89 GLU A O 1
ATOM 703 N N . ALA A 1 90 ? -4.91 16.688 4.27 1 98.56 90 ALA A N 1
ATOM 704 C CA . ALA A 1 90 ? -4.156 17.203 3.129 1 98.56 90 ALA A CA 1
ATOM 705 C C . ALA A 1 90 ? -5.09 17.656 2.008 1 98.56 90 ALA A C 1
ATOM 707 O O . ALA A 1 90 ? -6.227 17.188 1.914 1 98.56 90 ALA A O 1
ATOM 708 N N . SER A 1 91 ? -4.598 18.516 1.144 1 98.12 91 SER A N 1
ATOM 709 C CA . SER A 1 91 ? -5.363 18.938 -0.026 1 98.12 91 SER A CA 1
ATOM 710 C C . SER A 1 91 ? -5.441 17.828 -1.062 1 98.12 91 SER A C 1
ATOM 712 O O . SER A 1 91 ? -4.586 16.938 -1.093 1 98.12 91 SER A O 1
ATOM 714 N N . ASP A 1 92 ? -6.41 17.969 -1.963 1 98.12 92 ASP A N 1
ATOM 715 C CA . ASP A 1 92 ? -6.531 17.016 -3.062 1 98.12 92 ASP A CA 1
ATOM 716 C C . ASP A 1 92 ? -5.277 17.031 -3.936 1 98.12 92 ASP A C 1
ATOM 718 O O . ASP A 1 92 ? -4.848 15.977 -4.422 1 98.12 92 ASP A O 1
ATOM 722 N N . ALA A 1 93 ? -4.77 18.172 -4.125 1 98.31 93 ALA A N 1
ATOM 723 C CA . ALA A 1 93 ? -3.566 18.297 -4.945 1 98.31 93 ALA A CA 1
ATOM 724 C C . ALA A 1 93 ? -2.404 17.516 -4.328 1 98.31 93 ALA A C 1
ATOM 726 O O . ALA A 1 93 ? -1.63 16.875 -5.043 1 98.31 93 ALA A O 1
ATOM 727 N N . THR A 1 94 ? -2.279 17.625 -3.002 1 98.38 94 THR A N 1
ATOM 728 C CA . THR A 1 94 ? -1.229 16.891 -2.295 1 98.38 94 THR A CA 1
ATOM 729 C C . THR A 1 94 ? -1.424 15.391 -2.436 1 98.38 94 THR A C 1
ATOM 731 O O . THR A 1 94 ? -0.48 14.664 -2.752 1 98.38 94 THR A O 1
ATOM 734 N N . VAL A 1 95 ? -2.643 14.953 -2.279 1 98.75 95 VAL A N 1
ATOM 735 C CA . VAL A 1 95 ? -2.945 13.531 -2.395 1 98.75 95 VAL A CA 1
ATOM 736 C C . VAL A 1 95 ? -2.629 13.047 -3.807 1 98.75 95 VAL A C 1
ATOM 738 O O . VAL A 1 95 ? -2.012 11.992 -3.986 1 98.75 95 VAL A O 1
ATOM 741 N N . ASP A 1 96 ? -3 13.836 -4.738 1 98.62 96 ASP A N 1
ATOM 742 C CA . ASP A 1 96 ? -2.77 13.477 -6.137 1 98.62 96 ASP A CA 1
ATOM 743 C C . ASP A 1 96 ? -1.276 13.367 -6.434 1 98.62 96 ASP A C 1
ATOM 745 O O . ASP A 1 96 ? -0.85 12.469 -7.164 1 98.62 96 ASP A O 1
ATOM 749 N N . GLU A 1 97 ? -0.55 14.234 -5.93 1 98.56 97 GLU A N 1
ATOM 750 C CA . GLU A 1 97 ? 0.897 14.195 -6.121 1 98.56 97 GLU A CA 1
ATOM 751 C C . GLU A 1 97 ? 1.5 12.922 -5.531 1 98.56 97 GLU A C 1
ATOM 753 O O . GLU A 1 97 ? 2.316 12.266 -6.176 1 98.56 97 GLU A O 1
ATOM 758 N N . VAL A 1 98 ? 1.115 12.57 -4.289 1 98.75 98 VAL A N 1
ATOM 759 C CA . VAL A 1 98 ? 1.619 11.367 -3.633 1 98.75 98 VAL A CA 1
ATOM 760 C C . VAL A 1 98 ? 1.218 10.133 -4.434 1 98.75 98 VAL A C 1
ATOM 762 O O . VAL A 1 98 ? 2.039 9.242 -4.672 1 98.75 98 VAL A O 1
ATOM 765 N N . ARG A 1 99 ? -0.032 10.117 -4.898 1 98.75 99 ARG A N 1
ATOM 766 C CA . ARG A 1 99 ? -0.536 9.016 -5.715 1 98.75 99 ARG A CA 1
ATOM 767 C C . ARG A 1 99 ? 0.272 8.875 -7.004 1 98.75 99 ARG A C 1
ATOM 769 O O . ARG A 1 99 ? 0.629 7.766 -7.398 1 98.75 99 ARG A O 1
ATOM 776 N N . GLN A 1 100 ? 0.519 9.977 -7.676 1 98.31 100 GLN A N 1
ATOM 777 C CA . GLN A 1 100 ? 1.261 9.945 -8.938 1 98.31 100 GLN A CA 1
ATOM 778 C C . GLN A 1 100 ? 2.684 9.438 -8.719 1 98.31 100 GLN A C 1
ATOM 780 O O . GLN A 1 100 ? 3.205 8.68 -9.539 1 98.31 100 GLN A O 1
ATOM 785 N N . GLU A 1 101 ? 3.264 9.906 -7.648 1 98.38 101 GLU A N 1
ATOM 786 C CA . GLU A 1 101 ? 4.602 9.414 -7.336 1 98.38 101 GLU A CA 1
ATOM 787 C C . GLU A 1 101 ? 4.59 7.914 -7.062 1 98.38 101 GLU A C 1
ATOM 789 O O . GLU A 1 101 ? 5.449 7.18 -7.562 1 98.38 101 GLU A O 1
ATOM 794 N N . LEU A 1 102 ? 3.627 7.441 -6.297 1 98.75 102 LEU A N 1
ATOM 795 C CA . LEU A 1 102 ? 3.479 6.012 -6.062 1 98.75 102 LEU A CA 1
ATOM 796 C C . LEU A 1 102 ? 3.332 5.258 -7.383 1 98.75 102 LEU A C 1
ATOM 798 O O . LEU A 1 102 ? 3.955 4.211 -7.578 1 98.75 102 LEU A O 1
ATOM 802 N N . ASP A 1 103 ? 2.547 5.809 -8.258 1 98.44 103 ASP A N 1
ATOM 803 C CA . ASP A 1 103 ? 2.27 5.145 -9.523 1 98.44 103 ASP A CA 1
ATOM 804 C C . ASP A 1 103 ? 3.551 4.953 -10.336 1 98.44 103 ASP A C 1
ATOM 806 O O . ASP A 1 103 ? 3.691 3.967 -11.062 1 98.44 103 ASP A O 1
ATOM 810 N N . THR A 1 104 ? 4.477 5.848 -10.25 1 98.12 104 THR A N 1
ATOM 811 C CA . THR A 1 104 ? 5.734 5.723 -10.977 1 98.12 104 THR A CA 1
ATOM 812 C C . THR A 1 104 ? 6.484 4.465 -10.547 1 98.12 104 THR A C 1
ATOM 814 O O . THR A 1 104 ? 7.227 3.877 -11.336 1 98.12 104 THR A O 1
ATOM 817 N N . TYR A 1 105 ? 6.281 4.043 -9.305 1 98.5 105 TYR A N 1
ATOM 818 C CA . TYR A 1 105 ? 6.98 2.879 -8.773 1 98.5 105 TYR A CA 1
ATOM 819 C C . TYR A 1 105 ? 6.23 1.593 -9.117 1 98.5 105 TYR A C 1
ATOM 821 O O . TYR A 1 105 ? 6.719 0.494 -8.844 1 98.5 105 TYR A O 1
ATOM 829 N N . LEU A 1 106 ? 5 1.715 -9.742 1 98.69 106 LEU A N 1
ATOM 830 C CA . LEU A 1 106 ? 4.168 0.535 -9.953 1 98.69 106 LEU A CA 1
ATOM 831 C C . LEU A 1 106 ? 3.984 0.259 -11.445 1 98.69 106 LEU A C 1
ATOM 833 O O . LEU A 1 106 ? 3.475 -0.797 -11.828 1 98.69 106 LEU A O 1
ATOM 837 N N . GLN A 1 107 ? 4.441 1.159 -12.266 1 97.88 107 GLN A N 1
ATOM 838 C CA . GLN A 1 107 ? 4.273 0.999 -13.711 1 97.88 107 GLN A CA 1
ATOM 839 C C . GLN A 1 107 ? 5.039 -0.218 -14.219 1 97.88 107 GLN A C 1
ATOM 841 O O . GLN A 1 107 ? 6.16 -0.482 -13.781 1 97.88 107 GLN A O 1
ATOM 846 N N . THR A 1 108 ? 4.379 -0.948 -15.086 1 94.81 108 THR A N 1
ATOM 847 C CA . THR A 1 108 ? 5.031 -2.094 -15.711 1 94.81 108 THR A CA 1
ATOM 848 C C . THR A 1 108 ? 5.855 -1.654 -16.922 1 94.81 108 THR A C 1
ATOM 850 O O . THR A 1 108 ? 5.562 -0.627 -17.531 1 94.81 108 THR A O 1
ATOM 853 N N . GLY A 1 109 ? 7.02 -2.365 -17.141 1 78.56 109 GLY A N 1
ATOM 854 C CA . GLY A 1 109 ? 7.891 -2.1 -18.281 1 78.56 109 GLY A CA 1
ATOM 855 C C . GLY A 1 109 ? 7.605 -2.99 -19.469 1 78.56 109 GLY A C 1
ATOM 856 O O . GLY A 1 109 ? 6.941 -4.02 -19.344 1 78.56 109 GLY A O 1
ATOM 857 N N . MET B 1 1 ? 19.594 -11.867 -3.977 1 85.69 1 MET B N 1
ATOM 858 C CA . MET B 1 1 ? 19.109 -11.172 -5.168 1 85.69 1 MET B CA 1
ATOM 859 C C . MET B 1 1 ? 17.734 -10.562 -4.922 1 85.69 1 MET B C 1
ATOM 861 O O . MET B 1 1 ? 16.938 -11.094 -4.137 1 85.69 1 MET B O 1
ATOM 865 N N . ALA B 1 2 ? 17.422 -9.258 -5.445 1 96.88 2 ALA B N 1
ATOM 866 C CA . ALA B 1 2 ? 16.188 -8.516 -5.238 1 96.88 2 ALA B CA 1
ATOM 867 C C . ALA B 1 2 ? 15.031 -9.156 -5.992 1 96.88 2 ALA B C 1
ATOM 869 O O . ALA B 1 2 ? 15.227 -9.766 -7.047 1 96.88 2 ALA B O 1
ATOM 870 N N . TYR B 1 3 ? 13.859 -9.109 -5.465 1 98.44 3 TYR B N 1
ATOM 871 C CA . TYR B 1 3 ? 12.664 -9.625 -6.129 1 98.44 3 TYR B CA 1
ATOM 872 C C . TYR B 1 3 ? 12.164 -8.641 -7.184 1 98.44 3 TYR B C 1
ATOM 874 O O . TYR B 1 3 ? 12.125 -7.434 -6.941 1 98.44 3 TYR B O 1
ATOM 882 N N . SER B 1 4 ? 11.758 -9.242 -8.281 1 98.12 4 SER B N 1
ATOM 883 C CA . SER B 1 4 ? 11.281 -8.414 -9.383 1 98.12 4 SER B CA 1
ATOM 884 C C . SER B 1 4 ? 9.789 -8.148 -9.281 1 98.12 4 SER B C 1
ATOM 886 O O . SER B 1 4 ? 9.062 -8.906 -8.633 1 98.12 4 SER B O 1
ATOM 888 N N . GLN B 1 5 ? 9.398 -7.074 -10.016 1 98.69 5 GLN B N 1
ATOM 889 C CA . GLN B 1 5 ? 7.965 -6.859 -10.203 1 98.69 5 GLN B CA 1
ATOM 890 C C . GLN B 1 5 ? 7.289 -8.102 -10.781 1 98.69 5 GLN B C 1
ATOM 892 O O . GLN B 1 5 ? 7.82 -8.727 -11.703 1 98.69 5 GLN B O 1
ATOM 897 N N . GLY B 1 6 ? 6.109 -8.383 -10.156 1 98.81 6 GLY B N 1
ATOM 898 C CA . GLY B 1 6 ? 5.387 -9.562 -10.617 1 98.81 6 GLY B CA 1
ATOM 899 C C . GLY B 1 6 ? 5.699 -10.805 -9.805 1 98.81 6 GLY B C 1
ATOM 900 O O . GLY B 1 6 ? 4.992 -11.812 -9.906 1 98.81 6 GLY B O 1
ATOM 901 N N . ALA B 1 7 ? 6.766 -10.75 -9.008 1 98.75 7 ALA B N 1
ATOM 902 C CA . ALA B 1 7 ? 7.074 -11.891 -8.156 1 98.75 7 ALA B CA 1
ATOM 903 C C . ALA B 1 7 ? 5.926 -12.172 -7.188 1 98.75 7 ALA B C 1
ATOM 905 O O . ALA B 1 7 ? 5.355 -11.25 -6.602 1 98.75 7 ALA B O 1
ATOM 906 N N . ILE B 1 8 ? 5.539 -13.383 -7.117 1 98.75 8 ILE B N 1
ATOM 907 C CA . ILE B 1 8 ? 4.656 -13.859 -6.059 1 98.75 8 ILE B CA 1
ATOM 908 C C . ILE B 1 8 ? 5.484 -14.516 -4.953 1 98.75 8 ILE B C 1
ATOM 910 O O . ILE B 1 8 ? 6.176 -15.508 -5.191 1 98.75 8 ILE B O 1
ATOM 914 N N . VAL B 1 9 ? 5.336 -13.953 -3.742 1 98.5 9 VAL B N 1
ATOM 915 C CA . VAL B 1 9 ? 6.227 -14.359 -2.658 1 98.5 9 VAL B CA 1
ATOM 916 C C . VAL B 1 9 ? 5.402 -14.797 -1.451 1 98.5 9 VAL B C 1
ATOM 918 O O . VAL B 1 9 ? 4.219 -14.461 -1.342 1 98.5 9 VAL B O 1
ATOM 921 N N . ILE B 1 10 ? 6.062 -15.625 -0.652 1 97.5 10 ILE B N 1
ATOM 922 C CA . ILE B 1 10 ? 5.543 -15.969 0.668 1 97.5 10 ILE B CA 1
ATOM 923 C C . ILE B 1 10 ? 6.27 -15.148 1.735 1 97.5 10 ILE B C 1
ATOM 925 O O . ILE B 1 10 ? 7.5 -15.125 1.773 1 97.5 10 ILE B O 1
ATOM 929 N N . ALA B 1 11 ? 5.488 -14.453 2.518 1 97 11 ALA B N 1
ATOM 930 C CA . ALA B 1 11 ? 6.098 -13.602 3.535 1 97 11 ALA B CA 1
ATOM 931 C C . ALA B 1 11 ? 5.277 -13.609 4.824 1 97 11 ALA B C 1
ATOM 933 O O . ALA B 1 11 ? 4.113 -14.008 4.82 1 97 11 ALA B O 1
ATOM 934 N N . ASP B 1 12 ? 5.941 -13.109 5.914 1 94.06 12 ASP B N 1
ATOM 935 C CA . ASP B 1 12 ? 5.238 -12.922 7.18 1 94.06 12 ASP B CA 1
ATOM 936 C C . ASP B 1 12 ? 4.223 -11.781 7.078 1 94.06 12 ASP B C 1
ATOM 938 O O . ASP B 1 12 ? 4.488 -10.766 6.438 1 94.06 12 ASP B O 1
ATOM 942 N N . ASP B 1 13 ? 3.102 -12 7.723 1 90.56 13 ASP B N 1
ATOM 943 C CA . ASP B 1 13 ? 2.082 -10.961 7.844 1 90.56 13 ASP B CA 1
ATOM 944 C C . ASP B 1 13 ? 2.408 -10 8.984 1 90.56 13 ASP B C 1
ATOM 946 O O . ASP B 1 13 ? 2.496 -10.414 10.141 1 90.56 13 ASP B O 1
ATOM 950 N N . PRO B 1 14 ? 2.547 -8.727 8.648 1 86.75 14 PRO B N 1
ATOM 951 C CA . PRO B 1 14 ? 2.938 -7.812 9.719 1 86.75 14 PRO B CA 1
ATOM 952 C C . PRO B 1 14 ? 1.88 -7.703 10.82 1 86.75 14 PRO B C 1
ATOM 954 O O . PRO B 1 14 ? 2.17 -7.215 11.914 1 86.75 14 PRO B O 1
ATOM 957 N N . PHE B 1 15 ? 0.726 -8.078 10.523 1 83.25 15 PHE B N 1
ATOM 958 C CA . PHE B 1 15 ? -0.338 -8.031 11.516 1 83.25 15 PHE B CA 1
ATOM 959 C C . PHE B 1 15 ? -0.344 -9.297 12.367 1 83.25 15 PHE B C 1
ATOM 961 O O . PHE B 1 15 ? -1.102 -9.398 13.336 1 83.25 15 PHE B O 1
ATOM 968 N N . GLY B 1 16 ? 0.488 -10.195 12.18 1 74.06 16 GLY B N 1
ATOM 969 C CA . GLY B 1 16 ? 0.655 -11.383 13 1 74.06 16 GLY B CA 1
ATOM 970 C C . GLY B 1 16 ? -0.431 -12.414 12.781 1 74.06 16 GLY B C 1
ATOM 971 O O . GLY B 1 16 ? -0.522 -13.398 13.523 1 74.06 16 GLY B O 1
ATOM 972 N N . ASN B 1 17 ? -1.208 -12.211 11.867 1 69.75 17 ASN B N 1
ATOM 973 C CA . ASN B 1 17 ? -2.357 -13.094 11.734 1 69.75 17 ASN B CA 1
ATOM 974 C C . ASN B 1 17 ? -1.985 -14.383 11.008 1 69.75 17 ASN B C 1
ATOM 976 O O . ASN B 1 17 ? -2.537 -15.445 11.297 1 69.75 17 ASN B O 1
ATOM 980 N N . ASN B 1 18 ? -1.159 -14.297 10.047 1 68.06 18 ASN B N 1
ATOM 981 C CA . ASN B 1 18 ? -0.819 -15.461 9.234 1 68.06 18 ASN B CA 1
ATOM 982 C C . ASN B 1 18 ? 0.675 -15.508 8.922 1 68.06 18 ASN B C 1
ATOM 984 O O . ASN B 1 18 ? 1.19 -14.68 8.18 1 68.06 18 ASN B O 1
ATOM 988 N N . PRO B 1 19 ? 1.2 -16.609 9.562 1 74.69 19 PRO B N 1
ATOM 989 C CA . PRO B 1 19 ? 2.59 -16.844 9.164 1 74.69 19 PRO B CA 1
ATOM 990 C C . PRO B 1 19 ? 2.711 -17.406 7.75 1 74.69 19 PRO B C 1
ATOM 992 O O . PRO B 1 19 ? 1.911 -18.266 7.348 1 74.69 19 PRO B O 1
ATOM 995 N N . LYS B 1 20 ? 3.223 -16.781 6.672 1 88.56 20 LYS B N 1
ATOM 996 C CA . LYS B 1 20 ? 3.531 -17.281 5.336 1 88.56 20 LYS B CA 1
ATOM 997 C C . LYS B 1 20 ? 2.445 -16.891 4.34 1 88.56 20 LYS B C 1
ATOM 999 O O . LYS B 1 20 ? 1.961 -17.734 3.582 1 88.56 20 LYS B O 1
ATOM 1004 N N . ARG B 1 21 ? 2.113 -15.812 4.27 1 94.25 21 ARG B N 1
ATOM 1005 C CA . ARG B 1 21 ? 1.079 -15.312 3.369 1 94.25 21 ARG B CA 1
ATOM 1006 C C . ARG B 1 21 ? 1.665 -14.953 2.008 1 94.25 21 ARG B C 1
ATOM 1008 O O . ARG B 1 21 ? 2.738 -14.352 1.929 1 94.25 21 ARG B O 1
ATOM 1015 N N . PRO B 1 22 ? 0.879 -15.297 0.964 1 97.06 22 PRO B N 1
ATOM 1016 C CA . PRO B 1 22 ? 1.355 -14.914 -0.366 1 97.06 22 PRO B CA 1
ATOM 1017 C C . PRO B 1 22 ? 1.045 -13.453 -0.704 1 97.06 22 PRO B C 1
ATOM 1019 O O . PRO B 1 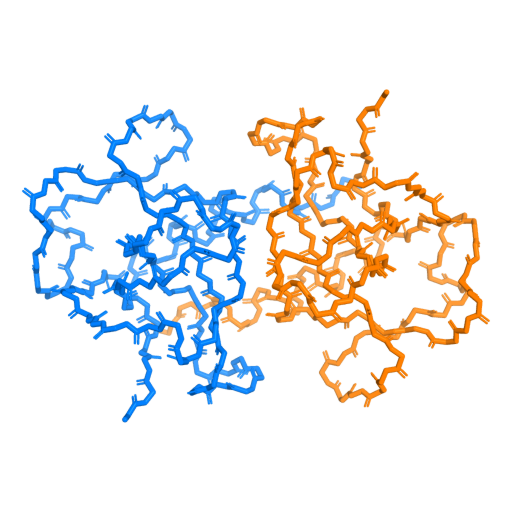22 ? -0.004 -12.938 -0.312 1 97.06 22 PRO B O 1
ATOM 1022 N N . TYR B 1 23 ? 1.972 -12.891 -1.433 1 98.25 23 TYR B N 1
ATOM 1023 C CA . TYR B 1 23 ? 1.836 -11.516 -1.916 1 98.25 23 TYR B CA 1
ATOM 1024 C C . TYR B 1 23 ? 2.277 -11.406 -3.371 1 98.25 23 TYR B C 1
ATOM 1026 O O . TYR B 1 23 ? 3.148 -12.156 -3.82 1 98.25 23 TYR B O 1
ATOM 1034 N N . LEU B 1 24 ? 1.705 -10.516 -4.07 1 98.88 24 LEU B N 1
ATOM 1035 C CA . LEU B 1 24 ? 2.188 -10.109 -5.387 1 98.88 24 LEU B CA 1
ATOM 1036 C C . LEU B 1 24 ? 2.994 -8.82 -5.297 1 98.88 24 LEU B C 1
ATOM 1038 O O . LEU B 1 24 ? 2.465 -7.777 -4.902 1 98.88 24 LEU B O 1
ATOM 1042 N N . ILE B 1 25 ? 4.227 -8.867 -5.66 1 98.94 25 ILE B N 1
ATOM 1043 C CA . ILE B 1 25 ? 5.023 -7.652 -5.707 1 98.94 25 ILE B CA 1
ATOM 1044 C C . ILE B 1 25 ? 4.559 -6.777 -6.871 1 98.94 25 ILE B C 1
ATOM 1046 O O . ILE B 1 25 ? 4.57 -7.207 -8.023 1 98.94 25 ILE B O 1
ATOM 1050 N N . LEU B 1 26 ? 4.238 -5.551 -6.5 1 98.94 26 LEU B N 1
ATOM 1051 C CA . LEU B 1 26 ? 3.725 -4.613 -7.492 1 98.94 26 LEU B CA 1
ATOM 1052 C C . LEU B 1 26 ? 4.801 -3.619 -7.91 1 98.94 26 LEU B C 1
ATOM 1054 O O . LEU B 1 26 ? 4.758 -3.08 -9.016 1 98.94 26 LEU B O 1
ATOM 1058 N N . SER B 1 27 ? 5.73 -3.34 -7.008 1 98.81 27 SER B N 1
ATOM 1059 C CA . SER B 1 27 ? 6.684 -2.271 -7.281 1 98.81 27 SER B CA 1
ATOM 1060 C C . SER B 1 27 ? 7.734 -2.715 -8.297 1 98.81 27 SER B C 1
ATOM 1062 O O . SER B 1 27 ? 8.164 -3.873 -8.289 1 98.81 27 SER B O 1
ATOM 1064 N N . ASN B 1 28 ? 8.109 -1.79 -9.125 1 98.62 28 ASN B N 1
ATOM 1065 C CA . ASN B 1 28 ? 9.227 -1.997 -10.047 1 98.62 28 ASN B CA 1
ATOM 1066 C C . ASN B 1 28 ? 10.555 -1.645 -9.391 1 98.62 28 ASN B C 1
ATOM 1068 O O . ASN B 1 28 ? 10.617 -1.376 -8.195 1 98.62 28 ASN B O 1
ATOM 1072 N N . ASP B 1 29 ? 11.625 -1.76 -10.195 1 97.75 29 ASP B N 1
ATOM 1073 C CA . ASP B 1 29 ? 12.953 -1.629 -9.602 1 97.75 29 ASP B CA 1
ATOM 1074 C C . ASP B 1 29 ? 13.32 -0.161 -9.398 1 97.75 29 ASP B C 1
ATOM 1076 O O . ASP B 1 29 ? 14.43 0.15 -8.945 1 97.75 29 ASP B O 1
ATOM 1080 N N . HIS B 1 30 ? 12.391 0.805 -9.625 1 97.06 30 HIS B N 1
ATOM 1081 C CA . HIS B 1 30 ? 12.633 2.225 -9.391 1 97.06 30 HIS B CA 1
ATOM 1082 C C . HIS B 1 30 ? 12.172 2.637 -7.996 1 97.06 30 HIS B C 1
ATOM 1084 O O . HIS B 1 30 ? 12.406 3.771 -7.574 1 97.06 30 HIS B O 1
ATOM 1090 N N . VAL B 1 31 ? 11.492 1.742 -7.324 1 97.56 31 VAL B N 1
ATOM 1091 C CA . VAL B 1 31 ? 11.031 2.062 -5.98 1 97.56 31 VAL B CA 1
ATOM 1092 C C . VAL B 1 31 ? 12.234 2.352 -5.078 1 97.56 31 VAL B C 1
ATOM 1094 O O . VAL B 1 31 ? 13.25 1.667 -5.16 1 97.56 31 VAL B O 1
ATOM 1097 N N . PRO B 1 32 ? 12.102 3.377 -4.281 1 96.81 32 PRO B N 1
ATOM 1098 C CA . PRO B 1 32 ? 13.18 3.582 -3.307 1 96.81 32 PRO B CA 1
ATOM 1099 C C . PRO B 1 32 ? 13.438 2.344 -2.453 1 96.81 32 PRO B C 1
ATOM 1101 O O . PRO B 1 32 ? 12.508 1.634 -2.082 1 96.81 32 PRO B O 1
ATOM 1104 N N . PHE B 1 33 ? 14.672 1.988 -2.188 1 96.56 33 PHE B N 1
ATOM 1105 C CA . PHE B 1 33 ? 15.125 0.89 -1.342 1 96.56 33 PHE B CA 1
ATOM 1106 C C . PHE B 1 33 ? 14.789 -0.455 -1.979 1 96.56 33 PHE B C 1
ATOM 1108 O O . PHE B 1 33 ? 14.516 -1.429 -1.274 1 96.56 33 PHE B O 1
ATOM 1115 N N . HIS B 1 34 ? 14.688 -0.39 -3.289 1 97.88 34 HIS B N 1
ATOM 1116 C CA . HIS B 1 34 ? 14.516 -1.661 -3.982 1 97.88 34 HIS B CA 1
ATOM 1117 C C . HIS B 1 34 ? 15.547 -2.688 -3.518 1 97.88 34 HIS B C 1
ATOM 1119 O O . HIS B 1 34 ? 16.734 -2.375 -3.402 1 97.88 34 HIS B O 1
ATOM 1125 N N . GLY B 1 35 ? 15.094 -3.943 -3.289 1 98.12 35 GLY B N 1
ATOM 1126 C CA . GLY B 1 35 ? 15.938 -4.984 -2.719 1 98.12 35 GLY B CA 1
ATOM 1127 C C . GLY B 1 35 ? 15.789 -5.109 -1.214 1 98.12 35 GLY B C 1
ATOM 1128 O O . GLY B 1 35 ? 16.109 -6.148 -0.638 1 98.12 35 GLY B O 1
ATOM 1129 N N . GLN B 1 36 ? 15.352 -4.062 -0.613 1 98 36 GLN B N 1
ATOM 1130 C CA . GLN B 1 36 ? 15.102 -4.055 0.824 1 98 36 GLN B CA 1
ATOM 1131 C C . GLN B 1 36 ? 13.602 -3.98 1.114 1 98 36 GLN B C 1
ATOM 1133 O O . GLN B 1 36 ? 13.125 -4.559 2.092 1 98 36 GLN B O 1
ATOM 1138 N N . GLU B 1 37 ? 12.898 -3.232 0.299 1 97.81 37 GLU B N 1
ATOM 1139 C CA . GLU B 1 37 ? 11.461 -3.023 0.463 1 97.81 37 GLU B CA 1
ATOM 1140 C C . GLU B 1 37 ? 10.727 -3.168 -0.867 1 97.81 37 GLU B C 1
ATOM 1142 O O . GLU B 1 37 ? 11.281 -2.859 -1.924 1 97.81 37 GLU B O 1
ATOM 1147 N N . TYR B 1 38 ? 9.422 -3.604 -0.787 1 98.62 38 TYR B N 1
ATOM 1148 C CA . TYR B 1 38 ? 8.586 -3.828 -1.959 1 98.62 38 TYR B CA 1
ATOM 1149 C C . TYR B 1 38 ? 7.129 -3.473 -1.666 1 98.62 38 TYR B C 1
ATOM 1151 O O . TYR B 1 38 ? 6.594 -3.844 -0.621 1 98.62 38 TYR B O 1
ATOM 1159 N N . VAL B 1 39 ? 6.512 -2.752 -2.557 1 98.88 39 VAL B N 1
ATOM 1160 C CA . VAL B 1 39 ? 5.059 -2.627 -2.471 1 98.88 39 VAL B CA 1
ATOM 1161 C C . VAL B 1 39 ? 4.398 -3.9 -2.992 1 98.88 39 VAL B C 1
ATOM 1163 O O . VAL B 1 39 ? 4.719 -4.371 -4.086 1 98.88 39 VAL B O 1
ATOM 1166 N N . ALA B 1 40 ? 3.492 -4.406 -2.201 1 98.88 40 ALA B N 1
ATOM 1167 C CA . ALA B 1 40 ? 2.896 -5.688 -2.568 1 98.88 40 ALA B CA 1
ATOM 1168 C C . ALA B 1 40 ? 1.402 -5.707 -2.26 1 98.88 40 ALA B C 1
ATOM 1170 O O . ALA B 1 40 ? 0.922 -4.922 -1.439 1 98.88 40 ALA B O 1
ATOM 1171 N N . ALA B 1 41 ? 0.712 -6.566 -2.92 1 98.81 41 ALA B N 1
ATOM 1172 C CA . ALA B 1 41 ? -0.71 -6.793 -2.68 1 98.81 41 ALA B CA 1
ATOM 1173 C C . ALA B 1 41 ? -0.95 -8.188 -2.098 1 98.81 41 ALA B C 1
ATOM 1175 O O . ALA B 1 41 ? -0.283 -9.148 -2.479 1 98.81 41 ALA B O 1
ATOM 1176 N N . VAL B 1 42 ? -1.945 -8.289 -1.251 1 97.44 42 VAL B N 1
ATOM 1177 C CA . VAL B 1 42 ? -2.291 -9.547 -0.59 1 97.44 42 VAL B CA 1
ATOM 1178 C C . VAL B 1 42 ? -2.922 -10.508 -1.597 1 97.44 42 VAL B C 1
ATOM 1180 O O . VAL B 1 42 ? -3.742 -10.094 -2.422 1 97.44 42 VAL B O 1
ATOM 1183 N N . ILE B 1 43 ? -2.539 -11.703 -1.537 1 97.44 43 ILE B N 1
ATOM 1184 C CA . ILE B 1 43 ? -3.186 -12.781 -2.277 1 97.44 43 ILE B CA 1
ATOM 1185 C C . ILE B 1 43 ? -4 -13.648 -1.319 1 97.44 43 ILE B C 1
ATOM 1187 O O . ILE B 1 43 ? -3.521 -14.016 -0.243 1 97.44 43 ILE B O 1
ATOM 1191 N N . THR B 1 44 ? -5.258 -13.93 -1.67 1 94.44 44 THR B N 1
ATOM 1192 C CA . THR B 1 44 ? -6.164 -14.727 -0.851 1 94.44 44 THR B CA 1
ATOM 1193 C C . THR B 1 44 ? -6.777 -15.859 -1.669 1 94.44 44 THR B C 1
ATOM 1195 O O . THR B 1 44 ? -6.574 -15.938 -2.883 1 94.44 44 THR B O 1
ATOM 1198 N N . THR B 1 45 ? -7.383 -16.797 -0.991 1 92.56 45 THR B N 1
ATOM 1199 C CA . THR B 1 45 ? -8.117 -17.844 -1.692 1 92.56 45 THR B CA 1
ATOM 1200 C C . THR B 1 45 ? -9.602 -17.484 -1.791 1 92.56 45 THR B C 1
ATOM 1202 O O . THR B 1 45 ? -10.391 -18.266 -2.33 1 92.56 45 THR B O 1
ATOM 1205 N N . THR B 1 46 ? -9.938 -16.359 -1.279 1 90.31 46 THR B N 1
A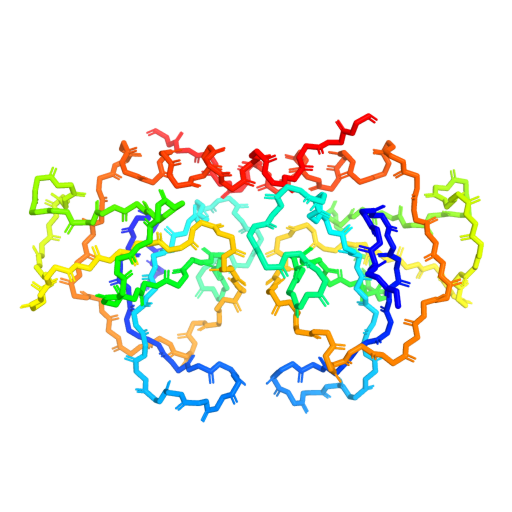TOM 1206 C CA . THR B 1 46 ? -11.336 -15.953 -1.271 1 90.31 46 THR B CA 1
ATOM 1207 C C . THR B 1 46 ? -11.688 -15.195 -2.551 1 90.31 46 THR B C 1
ATOM 1209 O O . THR B 1 46 ? -11.047 -14.195 -2.885 1 90.31 46 THR B O 1
ATOM 1212 N N . ALA B 1 47 ? -12.641 -15.664 -3.234 1 91.5 47 ALA B N 1
ATOM 1213 C CA . ALA B 1 47 ? -13.125 -14.984 -4.43 1 91.5 47 ALA B CA 1
ATOM 1214 C C . ALA B 1 47 ? -13.984 -13.773 -4.062 1 91.5 47 ALA B C 1
ATOM 1216 O O . ALA B 1 47 ? -14.852 -13.859 -3.189 1 91.5 47 ALA B O 1
ATOM 1217 N N . ARG B 1 48 ? -13.641 -12.688 -4.57 1 92.38 48 ARG B N 1
ATOM 1218 C CA . ARG B 1 48 ? -14.414 -11.453 -4.461 1 92.38 48 ARG B CA 1
ATOM 1219 C C . ARG B 1 48 ? -14.547 -10.766 -5.812 1 92.38 48 ARG B C 1
ATOM 1221 O O . ARG B 1 48 ? -13.68 -10.906 -6.676 1 92.38 48 ARG B O 1
ATOM 1228 N N . THR B 1 49 ? -15.555 -9.938 -5.906 1 92.69 49 THR B N 1
ATOM 1229 C CA . THR B 1 49 ? -15.844 -9.258 -7.164 1 92.69 49 THR B CA 1
ATOM 1230 C C . THR B 1 49 ? -14.711 -8.297 -7.523 1 92.69 49 THR B C 1
ATOM 1232 O O . THR B 1 49 ? -14.344 -8.18 -8.695 1 92.69 49 THR B O 1
ATOM 1235 N N . GLU B 1 50 ? -14.141 -7.691 -6.559 1 94.12 50 GLU B N 1
ATOM 1236 C CA . GLU B 1 50 ? -13.125 -6.668 -6.785 1 94.12 50 GLU B CA 1
ATOM 1237 C C . GLU B 1 50 ? -11.734 -7.285 -6.91 1 94.12 50 GLU B C 1
ATOM 1239 O O . GLU B 1 50 ? -10.773 -6.598 -7.25 1 94.12 50 GLU B O 1
ATOM 1244 N N . ALA B 1 51 ? -11.664 -8.594 -6.641 1 97.31 51 ALA B N 1
ATOM 1245 C CA . ALA B 1 51 ? -10.367 -9.266 -6.66 1 97.31 51 ALA B CA 1
ATOM 1246 C C . ALA B 1 51 ? -9.992 -9.695 -8.07 1 97.31 51 ALA B C 1
ATOM 1248 O O . ALA B 1 51 ? -10.867 -9.844 -8.93 1 97.31 51 ALA B O 1
ATOM 1249 N N . VAL B 1 52 ? -8.727 -9.852 -8.312 1 98 52 VAL B N 1
ATOM 1250 C CA . VAL B 1 52 ? -8.211 -10.32 -9.594 1 98 52 VAL B CA 1
ATOM 1251 C C . VAL B 1 52 ? -7.809 -11.789 -9.477 1 98 52 VAL B C 1
ATOM 1253 O O . VAL B 1 52 ? -6.863 -12.125 -8.758 1 98 52 VAL B O 1
ATOM 1256 N N . GLU B 1 53 ? -8.43 -12.602 -10.211 1 97.5 53 GLU B N 1
ATOM 1257 C CA . GLU B 1 53 ? -8.148 -14.031 -10.156 1 97.5 53 GLU B CA 1
ATOM 1258 C C . GLU B 1 53 ? -6.805 -14.352 -10.812 1 97.5 53 GLU B C 1
ATOM 1260 O O . GLU B 1 53 ? -6.504 -13.859 -11.898 1 97.5 53 GLU B O 1
ATOM 1265 N N . LEU B 1 54 ? -6.027 -15.188 -10.109 1 97.44 54 LE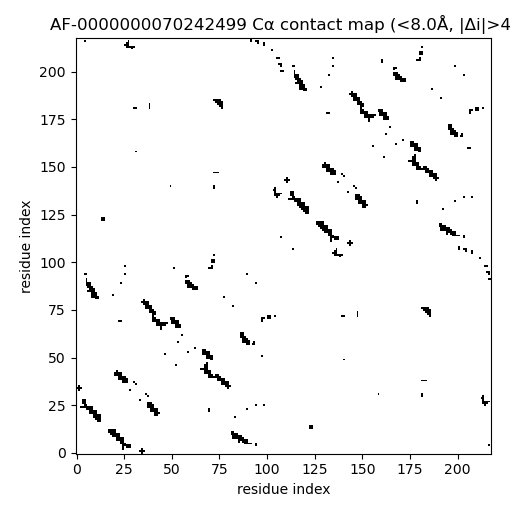U B N 1
ATOM 1266 C CA . LEU B 1 54 ? -4.746 -15.648 -10.633 1 97.44 54 LEU B CA 1
ATOM 1267 C C . LEU B 1 54 ? -4.871 -17.047 -11.227 1 97.44 54 LEU B C 1
ATOM 1269 O O . LEU B 1 54 ? -4.457 -18.031 -10.609 1 97.44 54 LEU B O 1
ATOM 1273 N N . THR B 1 55 ? -5.266 -17.094 -12.453 1 94.56 55 THR B N 1
ATOM 1274 C CA . THR B 1 55 ? -5.266 -18.359 -13.18 1 94.56 55 THR B CA 1
ATOM 1275 C C . THR B 1 55 ? -3.863 -18.688 -13.688 1 94.56 55 THR B C 1
ATOM 1277 O O . THR B 1 55 ? -2.975 -17.828 -13.68 1 94.56 55 THR B O 1
ATOM 1280 N N . ALA B 1 56 ? -3.68 -19.938 -14.117 1 93.12 56 ALA B N 1
ATOM 1281 C CA . ALA B 1 56 ? -2.375 -20.391 -14.594 1 93.12 56 ALA B CA 1
ATOM 1282 C C . ALA B 1 56 ? -1.875 -19.531 -15.742 1 93.12 56 ALA B C 1
ATOM 1284 O O . ALA B 1 56 ? -0.673 -19.281 -15.859 1 93.12 56 ALA B O 1
ATOM 1285 N N . ASN B 1 57 ? -2.734 -19.062 -16.609 1 93.56 57 ASN B N 1
ATOM 1286 C CA . ASN B 1 57 ? -2.346 -18.297 -17.781 1 93.56 57 ASN B CA 1
ATOM 1287 C C . ASN B 1 57 ? -1.951 -16.859 -17.406 1 93.56 57 ASN B C 1
ATOM 1289 O O . ASN B 1 57 ? -1.489 -16.094 -18.25 1 93.56 57 ASN B O 1
ATOM 1293 N N . ARG B 1 58 ? -2.102 -16.625 -16.188 1 96.69 58 ARG B N 1
ATOM 1294 C CA . ARG B 1 58 ? -1.748 -15.281 -15.727 1 96.69 58 ARG B CA 1
ATOM 1295 C C . ARG B 1 58 ? -0.413 -15.297 -14.992 1 96.69 58 ARG B C 1
ATOM 1297 O O . ARG B 1 58 ? 0.012 -14.273 -14.453 1 96.69 58 ARG B O 1
ATOM 1304 N N . LEU B 1 59 ? 0.142 -16.422 -14.969 1 97.25 59 LEU B N 1
ATOM 1305 C CA . LEU B 1 59 ? 1.478 -16.609 -14.406 1 97.25 59 LEU B CA 1
ATOM 1306 C C . LEU B 1 59 ? 2.52 -16.734 -15.516 1 97.25 59 LEU B C 1
ATOM 1308 O O . LEU B 1 59 ? 2.268 -17.375 -16.531 1 97.25 59 LEU B O 1
ATOM 1312 N N . GLU B 1 60 ? 3.578 -16.078 -15.336 1 97.25 60 GLU B N 1
ATOM 1313 C CA . GLU B 1 60 ? 4.711 -16.219 -16.25 1 97.25 60 GLU B CA 1
ATOM 1314 C C . GLU B 1 60 ? 5.516 -17.469 -15.93 1 97.25 60 GLU B C 1
ATOM 1316 O O . GLU B 1 60 ? 6.027 -18.141 -16.844 1 97.25 60 GLU B O 1
ATOM 1321 N N . ARG B 1 61 ? 5.645 -17.781 -14.703 1 96.81 61 ARG B N 1
ATOM 1322 C CA . ARG B 1 61 ? 6.352 -18.969 -14.242 1 96.81 61 ARG B CA 1
ATOM 1323 C C . ARG B 1 61 ? 5.859 -19.406 -12.859 1 96.81 61 ARG B C 1
ATOM 1325 O O . ARG B 1 61 ? 5.258 -18.609 -12.133 1 96.81 61 ARG B O 1
ATOM 1332 N N . GLY B 1 62 ? 6.102 -20.641 -12.539 1 97 62 GLY B N 1
ATOM 1333 C CA . GLY B 1 62 ? 5.711 -21.188 -11.25 1 97 62 GLY B CA 1
ATOM 1334 C C . GLY B 1 62 ? 4.242 -21.562 -11.18 1 97 62 GLY B C 1
ATOM 1335 O O . GLY B 1 62 ? 3.572 -21.672 -12.203 1 97 62 GLY B O 1
ATOM 1336 N N . GLN B 1 63 ? 3.842 -21.922 -9.984 1 94 63 GLN B N 1
ATOM 1337 C CA . GLN B 1 63 ? 2.463 -22.359 -9.773 1 94 63 GLN B CA 1
ATOM 1338 C C . GLN B 1 63 ? 2.004 -22.047 -8.344 1 94 63 GLN B C 1
ATOM 1340 O O . GLN B 1 63 ? 2.828 -21.922 -7.438 1 94 63 GLN B O 1
ATOM 1345 N N . LEU B 1 64 ? 0.732 -21.797 -8.32 1 92.81 64 LEU B N 1
ATOM 1346 C CA . LEU B 1 64 ? 0.067 -21.703 -7.023 1 92.81 64 LEU B CA 1
ATOM 1347 C C . LEU B 1 64 ? -0.775 -22.953 -6.75 1 92.81 64 LEU B C 1
ATOM 1349 O O . LEU B 1 64 ? -1.327 -23.547 -7.68 1 92.81 64 LEU B O 1
ATOM 1353 N N . PRO B 1 65 ? -0.753 -23.312 -5.488 1 87.25 65 PRO B N 1
ATOM 1354 C CA . PRO B 1 65 ? -1.386 -24.594 -5.172 1 87.25 65 PRO B CA 1
ATOM 1355 C C . PRO B 1 65 ? -2.893 -24.578 -5.418 1 87.25 65 PRO B C 1
ATOM 1357 O O . PRO B 1 65 ? -3.502 -25.641 -5.574 1 87.25 65 PRO B O 1
ATOM 1360 N N . ARG B 1 66 ? -3.504 -23.516 -5.371 1 88.25 66 ARG B N 1
ATOM 1361 C CA . ARG B 1 66 ? -4.934 -23.375 -5.629 1 88.25 66 ARG B CA 1
ATOM 1362 C C . ARG B 1 66 ? -5.25 -22.062 -6.332 1 88.25 66 ARG B C 1
ATOM 1364 O O . ARG B 1 66 ? -4.391 -21.188 -6.426 1 88.25 66 ARG B O 1
ATOM 1371 N N . THR B 1 67 ? -6.508 -22.047 -6.785 1 89.69 67 THR B N 1
ATOM 1372 C CA . THR B 1 67 ? -6.961 -20.781 -7.363 1 89.69 67 THR B CA 1
ATOM 1373 C C . THR B 1 67 ? -6.824 -19.656 -6.355 1 89.69 67 THR B C 1
ATOM 1375 O O . THR B 1 67 ? -7.301 -19.766 -5.223 1 89.69 67 THR B O 1
ATOM 1378 N N . SER B 1 68 ? -6.094 -18.688 -6.73 1 96.5 68 SER B N 1
ATOM 1379 C CA . SER B 1 68 ? -5.797 -17.547 -5.848 1 96.5 68 SER B CA 1
ATOM 1380 C C . SER B 1 68 ? -6.309 -16.25 -6.438 1 96.5 68 SER B C 1
ATOM 1382 O O . SER B 1 68 ? -6.625 -16.172 -7.629 1 96.5 68 SER B O 1
ATOM 1384 N N . TYR B 1 69 ? -6.477 -15.297 -5.59 1 97.88 69 TYR B N 1
ATOM 1385 C CA . TYR B 1 69 ? -6.977 -13.977 -5.945 1 97.88 69 TYR B CA 1
ATOM 1386 C C . TYR B 1 69 ? -6.121 -12.875 -5.332 1 97.88 69 TYR B C 1
ATOM 1388 O O . TYR B 1 69 ? -5.766 -12.945 -4.152 1 97.88 69 TYR B O 1
ATOM 1396 N N . VAL B 1 70 ? -5.797 -11.898 -6.18 1 98.62 70 VAL B N 1
ATOM 1397 C CA . VAL B 1 70 ? -5.148 -10.703 -5.652 1 98.62 70 VAL B CA 1
ATOM 1398 C C . VAL B 1 70 ? -6.203 -9.688 -5.23 1 98.62 70 VAL B C 1
ATOM 1400 O O . VAL B 1 70 ? -7.18 -9.461 -5.949 1 98.62 70 VAL B O 1
ATOM 1403 N N . SER B 1 71 ? -6.023 -9.164 -4.031 1 98.38 71 SER B N 1
ATOM 1404 C CA . SER B 1 71 ? -6.844 -8.039 -3.586 1 98.38 71 SER B CA 1
ATOM 1405 C C . SER B 1 71 ? -6.152 -6.711 -3.865 1 98.38 71 SER B C 1
ATOM 1407 O O . SER B 1 71 ? -5.285 -6.285 -3.1 1 98.38 71 SER B O 1
ATOM 1409 N N . PRO B 1 72 ? -6.574 -5.957 -4.91 1 98.56 72 PRO B N 1
ATOM 1410 C CA . PRO B 1 72 ? -5.84 -4.75 -5.305 1 98.56 72 PRO B CA 1
ATOM 1411 C C . PRO B 1 72 ? -5.895 -3.654 -4.242 1 98.56 72 PRO B C 1
ATOM 1413 O O . PRO B 1 72 ? -5.035 -2.771 -4.215 1 98.56 72 PRO B O 1
ATOM 1416 N N . TRP B 1 73 ? -6.816 -3.684 -3.324 1 98.19 73 TRP B N 1
ATOM 1417 C CA . TRP B 1 73 ? -7 -2.654 -2.305 1 98.19 73 TRP B CA 1
ATOM 1418 C C . TRP B 1 73 ? -6.219 -2.994 -1.042 1 98.19 73 TRP B C 1
ATOM 1420 O O . TRP B 1 73 ? -6.086 -2.16 -0.142 1 98.19 73 TRP B O 1
ATOM 1430 N N . SER B 1 74 ? -5.762 -4.172 -0.934 1 97.56 74 SER B N 1
ATOM 1431 C CA . SER B 1 74 ? -5.012 -4.641 0.228 1 97.56 74 SER B CA 1
ATOM 1432 C C . SER B 1 74 ? -3.518 -4.707 -0.069 1 97.56 74 SER B C 1
ATOM 1434 O O . SER B 1 74 ? -3.025 -5.711 -0.584 1 97.56 74 SER B O 1
ATOM 1436 N N . VAL B 1 75 ? -2.861 -3.586 0.27 1 98.44 75 VAL B N 1
ATOM 1437 C CA . VAL B 1 75 ? -1.449 -3.455 -0.075 1 98.44 75 VAL B CA 1
ATOM 1438 C C . VAL B 1 75 ? -0.634 -3.174 1.186 1 98.44 75 VAL B C 1
ATOM 1440 O O . VAL B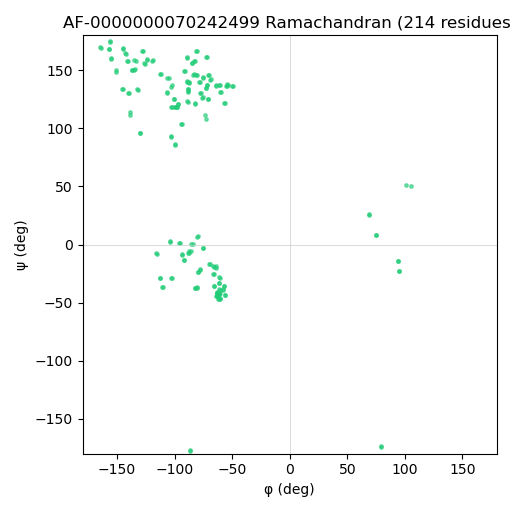 1 75 ? -1.183 -2.752 2.207 1 98.44 75 VAL B O 1
ATOM 1443 N N . LEU B 1 76 ? 0.602 -3.447 1.087 1 97.94 76 LEU B N 1
ATOM 1444 C CA . LEU B 1 76 ? 1.562 -3.082 2.123 1 97.94 76 LEU B CA 1
ATOM 1445 C C . LEU B 1 76 ? 2.975 -3.004 1.552 1 97.94 76 LEU B C 1
ATOM 1447 O O . LEU B 1 76 ? 3.217 -3.438 0.422 1 97.94 76 LEU B O 1
ATOM 1451 N N . THR B 1 77 ? 3.861 -2.473 2.316 1 97.69 77 THR B N 1
ATOM 1452 C CA . THR B 1 77 ? 5.285 -2.516 1.998 1 97.69 77 THR B CA 1
ATOM 1453 C C . THR B 1 77 ? 5.973 -3.652 2.746 1 97.69 77 THR B C 1
ATOM 1455 O O . THR B 1 77 ? 6.023 -3.652 3.979 1 97.69 77 THR B O 1
ATOM 1458 N N . LEU B 1 78 ? 6.512 -4.566 1.997 1 97 78 LEU B N 1
ATOM 1459 C CA . LEU B 1 78 ? 7.238 -5.699 2.561 1 97 78 LEU B CA 1
ATOM 1460 C C . LEU B 1 78 ? 8.719 -5.363 2.734 1 97 78 LEU B C 1
ATOM 1462 O O . LEU B 1 78 ? 9.32 -4.719 1.872 1 97 78 LEU B O 1
ATOM 1466 N N . LYS B 1 79 ? 9.172 -5.84 3.805 1 96.25 79 LYS B N 1
ATOM 1467 C CA . LYS B 1 79 ? 10.625 -5.863 3.943 1 96.25 79 LYS B CA 1
ATOM 1468 C C . LYS B 1 79 ? 11.203 -7.18 3.438 1 96.25 79 LYS B C 1
ATOM 1470 O O . LYS B 1 79 ? 10.578 -8.234 3.582 1 96.25 79 LYS B O 1
ATOM 1475 N N . ASP B 1 80 ? 12.375 -7.094 2.953 1 97.62 80 ASP B N 1
ATOM 1476 C CA . ASP B 1 80 ? 13.023 -8.258 2.35 1 97.62 80 ASP B CA 1
ATOM 1477 C C . ASP B 1 80 ? 13.125 -9.406 3.346 1 97.62 80 ASP B C 1
ATOM 1479 O O . ASP B 1 80 ? 12.891 -10.562 2.988 1 97.62 80 ASP B O 1
ATOM 1483 N N . TRP B 1 81 ? 13.398 -9.086 4.574 1 95.38 81 TRP B N 1
ATOM 1484 C CA . TRP B 1 81 ? 13.648 -10.117 5.574 1 95.38 81 TRP B CA 1
ATOM 1485 C C . TRP B 1 81 ? 12.359 -10.875 5.898 1 95.38 81 TRP B C 1
ATOM 1487 O O . TRP B 1 81 ? 12.406 -11.953 6.504 1 95.38 81 TRP B O 1
ATOM 1497 N N . MET B 1 82 ? 11.219 -10.32 5.535 1 95.19 82 MET B N 1
ATOM 1498 C CA . MET B 1 82 ? 9.945 -10.977 5.781 1 95.19 82 MET B CA 1
ATOM 1499 C C . MET B 1 82 ? 9.695 -12.086 4.77 1 95.19 82 MET B C 1
ATOM 1501 O O . MET B 1 82 ? 8.844 -12.945 4.984 1 95.19 82 MET B O 1
ATOM 1505 N N . ILE B 1 83 ? 10.359 -12.016 3.664 1 97.38 83 ILE B N 1
ATOM 1506 C CA . ILE B 1 83 ? 10.055 -12.883 2.533 1 97.38 83 ILE B CA 1
ATOM 1507 C C . ILE B 1 83 ? 10.859 -14.18 2.648 1 97.38 83 ILE B C 1
ATOM 1509 O O . ILE B 1 83 ? 12.07 -14.148 2.871 1 97.38 83 ILE B O 1
ATOM 1513 N N . THR B 1 84 ? 10.18 -15.305 2.432 1 96.81 84 THR B N 1
ATOM 1514 C CA . THR B 1 84 ? 10.836 -16.578 2.67 1 96.81 84 THR B CA 1
ATOM 1515 C C . THR B 1 84 ? 11.039 -17.344 1.359 1 96.81 84 THR B C 1
ATOM 1517 O O . THR B 1 84 ? 11.969 -18.141 1.236 1 96.81 84 THR B O 1
ATOM 1520 N N . LYS B 1 85 ? 10.188 -17.125 0.408 1 97.12 85 LYS B N 1
ATOM 1521 C CA . LYS B 1 85 ? 10.328 -17.812 -0.873 1 97.12 85 LYS B CA 1
ATOM 1522 C C . LYS B 1 85 ? 9.492 -17.141 -1.954 1 97.12 85 LYS B C 1
ATOM 1524 O O . LYS B 1 85 ? 8.688 -16.25 -1.659 1 97.12 85 LYS B O 1
ATOM 1529 N N . GLN B 1 86 ? 9.742 -17.562 -3.164 1 98.19 86 GLN B N 1
ATOM 1530 C CA . GLN B 1 86 ? 9.031 -17.078 -4.344 1 98.19 86 GLN B CA 1
ATOM 1531 C C . GLN B 1 86 ? 8.523 -18.234 -5.191 1 98.19 86 GLN B C 1
ATOM 1533 O O . GLN B 1 86 ? 9.203 -18.688 -6.113 1 98.19 86 GLN B O 1
ATOM 1538 N N . PRO B 1 87 ? 7.355 -18.578 -5 1 97.69 87 PRO B N 1
ATOM 1539 C CA . PRO B 1 87 ? 6.859 -19.766 -5.695 1 97.69 87 PRO B CA 1
ATOM 1540 C C . PRO B 1 87 ? 6.48 -19.484 -7.148 1 97.69 87 PRO B C 1
ATOM 1542 O O . PRO B 1 87 ? 6.414 -20.406 -7.961 1 97.69 87 PRO B O 1
ATOM 1545 N N . ALA B 1 88 ? 6.164 -18.234 -7.512 1 98.38 88 ALA B N 1
ATOM 1546 C CA . ALA B 1 88 ? 5.668 -17.969 -8.859 1 98.38 88 ALA B CA 1
ATOM 1547 C C . ALA B 1 88 ? 5.922 -16.516 -9.242 1 98.38 88 ALA B C 1
ATOM 1549 O O . ALA B 1 88 ? 6.52 -15.75 -8.477 1 98.38 88 ALA B O 1
ATOM 1550 N N . GLU B 1 89 ? 5.59 -16.25 -10.477 1 98.56 89 GLU B N 1
ATOM 1551 C CA . GLU B 1 89 ? 5.66 -14.898 -11.031 1 98.56 89 GLU B CA 1
ATOM 1552 C C . GLU B 1 89 ? 4.465 -14.617 -11.938 1 98.56 89 GLU B C 1
ATOM 1554 O O . GLU B 1 89 ? 4.133 -15.422 -12.812 1 98.56 89 GLU B O 1
ATOM 1559 N N . ALA B 1 90 ? 3.879 -13.539 -11.688 1 98.56 90 ALA B N 1
ATOM 1560 C CA . ALA B 1 90 ? 2.746 -13.133 -12.508 1 98.56 90 ALA B CA 1
ATOM 1561 C C . ALA B 1 90 ? 3.221 -12.445 -13.789 1 98.56 90 ALA B C 1
ATOM 1563 O O . ALA B 1 90 ? 4.332 -11.906 -13.836 1 98.56 90 ALA B O 1
ATOM 1564 N N . SER B 1 91 ? 2.371 -12.43 -14.797 1 98.06 91 SER B N 1
ATOM 1565 C CA . SER B 1 91 ? 2.676 -11.711 -16.031 1 98.06 91 SER B CA 1
ATOM 1566 C C . SER B 1 91 ? 2.6 -10.203 -15.828 1 98.06 91 SER B C 1
ATOM 1568 O O . SER B 1 91 ? 1.912 -9.727 -14.922 1 98.06 91 SER B O 1
ATOM 1570 N N . ASP B 1 92 ? 3.217 -9.492 -16.75 1 98.12 92 ASP B N 1
ATOM 1571 C CA . ASP B 1 92 ? 3.131 -8.031 -16.719 1 98.12 92 ASP B CA 1
ATOM 1572 C C . ASP B 1 92 ? 1.685 -7.562 -16.859 1 98.12 92 ASP B C 1
ATOM 1574 O O . ASP B 1 92 ? 1.282 -6.582 -16.234 1 98.12 92 ASP B O 1
ATOM 1578 N N . ALA B 1 93 ? 0.977 -8.234 -17.688 1 98.25 93 ALA B N 1
ATOM 1579 C CA . ALA B 1 93 ? -0.424 -7.875 -17.891 1 98.25 93 ALA B CA 1
ATOM 1580 C C . ALA B 1 93 ? -1.218 -8 -16.594 1 98.25 93 ALA B C 1
ATOM 1582 O O . ALA B 1 93 ? -2.072 -7.16 -16.297 1 98.25 93 ALA B O 1
ATOM 1583 N N . THR B 1 94 ? -0.949 -9.062 -15.852 1 98.31 94 THR B N 1
ATOM 1584 C CA . THR B 1 94 ? -1.617 -9.273 -14.578 1 98.31 94 THR B CA 1
ATOM 1585 C C . THR B 1 94 ? -1.26 -8.172 -13.586 1 98.31 94 THR B C 1
ATOM 1587 O O . THR B 1 94 ? -2.141 -7.598 -12.938 1 98.31 94 THR B O 1
ATOM 1590 N N . VAL B 1 95 ? -0.004 -7.836 -13.539 1 98.75 95 VAL B N 1
ATOM 1591 C CA . VAL B 1 95 ? 0.452 -6.785 -12.633 1 98.75 95 VAL B CA 1
ATOM 1592 C C . VAL B 1 95 ? -0.207 -5.461 -13.008 1 98.75 95 VAL B C 1
ATOM 1594 O O . VAL B 1 95 ? -0.694 -4.734 -12.141 1 98.75 95 VAL B O 1
ATOM 1597 N N . ASP B 1 96 ? -0.26 -5.211 -14.266 1 98.56 96 ASP B N 1
ATOM 1598 C CA . ASP B 1 96 ? -0.851 -3.967 -14.742 1 98.56 96 ASP B CA 1
ATOM 1599 C C . ASP B 1 96 ? -2.332 -3.885 -14.383 1 98.56 96 ASP B C 1
ATOM 1601 O O . ASP B 1 96 ? -2.828 -2.82 -14.008 1 98.56 96 ASP B O 1
ATOM 1605 N N . GLU B 1 97 ? -2.984 -4.938 -14.508 1 98.5 97 GLU B N 1
ATOM 1606 C CA . GLU B 1 97 ? -4.398 -4.977 -14.148 1 98.5 97 GLU B CA 1
ATOM 1607 C C . GLU B 1 97 ? -4.605 -4.68 -12.664 1 98.5 97 GLU B C 1
ATOM 1609 O O . GLU B 1 97 ? -5.473 -3.887 -12.305 1 98.5 97 GLU B O 1
ATOM 1614 N N . VAL B 1 98 ? -3.812 -5.324 -11.797 1 98.75 98 VAL B N 1
ATOM 1615 C CA . VAL B 1 98 ? -3.912 -5.109 -10.352 1 98.75 98 VAL B CA 1
ATOM 1616 C C . VAL B 1 98 ? -3.604 -3.652 -10.023 1 98.75 98 VAL B C 1
ATOM 1618 O O . VAL B 1 98 ? -4.32 -3.02 -9.242 1 98.75 98 VAL B O 1
ATOM 1621 N N . ARG B 1 99 ? -2.561 -3.115 -10.672 1 98.75 99 ARG B N 1
ATOM 1622 C CA . ARG B 1 99 ? -2.178 -1.721 -10.484 1 98.75 99 ARG B CA 1
ATOM 1623 C C . ARG B 1 99 ? -3.311 -0.782 -10.883 1 98.75 99 ARG B C 1
ATOM 1625 O O . ARG B 1 99 ? -3.609 0.18 -10.172 1 98.75 99 ARG B O 1
ATOM 1632 N N . GLN B 1 100 ? -3.902 -1.019 -12.023 1 98.31 100 GLN B N 1
ATOM 1633 C CA . GLN B 1 100 ? -4.98 -0.167 -12.516 1 98.31 100 GLN B CA 1
ATOM 1634 C C . GLN B 1 100 ? -6.184 -0.205 -11.578 1 98.31 100 GLN B C 1
ATOM 1636 O O . GLN B 1 100 ? -6.812 0.824 -11.328 1 98.31 100 GLN B O 1
ATOM 1641 N N . GLU B 1 101 ? -6.473 -1.384 -11.117 1 98.38 101 GLU B N 1
ATOM 1642 C CA . GLU B 1 101 ? -7.57 -1.496 -10.156 1 98.38 101 GLU B CA 1
ATOM 1643 C C . GLU B 1 101 ? -7.262 -0.731 -8.875 1 98.38 101 GLU B C 1
ATOM 1645 O O . GLU B 1 101 ? -8.117 -0.011 -8.352 1 98.38 101 GLU B O 1
ATOM 1650 N N . LEU B 1 102 ? -6.055 -0.871 -8.367 1 98.69 102 LEU B N 1
ATOM 1651 C CA . LEU B 1 102 ? -5.637 -0.097 -7.199 1 98.69 102 LEU B CA 1
ATOM 1652 C C . LEU B 1 102 ? -5.797 1.398 -7.457 1 98.69 102 LEU B C 1
ATOM 1654 O O . LEU B 1 102 ? -6.297 2.129 -6.598 1 98.69 102 LEU B O 1
ATOM 1658 N N . ASP B 1 103 ? -5.395 1.819 -8.625 1 98.44 103 ASP B N 1
ATOM 1659 C CA . ASP B 1 103 ? -5.426 3.24 -8.953 1 98.44 103 ASP B CA 1
ATOM 1660 C C . ASP B 1 103 ? -6.852 3.785 -8.898 1 98.44 103 ASP B C 1
ATOM 1662 O O . ASP B 1 103 ? -7.066 4.945 -8.539 1 98.44 103 ASP B O 1
ATOM 1666 N N . THR B 1 104 ? -7.824 3.004 -9.234 1 98.12 104 THR B N 1
ATOM 1667 C CA . THR B 1 104 ? -9.211 3.451 -9.195 1 98.12 104 THR B CA 1
ATOM 1668 C C . THR B 1 104 ? -9.609 3.83 -7.77 1 98.12 104 THR B C 1
ATOM 1670 O O . THR B 1 104 ? -10.469 4.691 -7.57 1 98.12 104 THR B O 1
ATOM 1673 N N . TYR B 1 105 ? -8.977 3.213 -6.789 1 98.5 105 TYR B N 1
ATOM 1674 C CA . TYR B 1 105 ? -9.312 3.467 -5.391 1 98.5 105 TYR B CA 1
ATOM 1675 C C . TYR B 1 105 ? -8.523 4.656 -4.852 1 98.5 105 TYR B C 1
ATOM 1677 O O . TYR B 1 105 ? -8.742 5.09 -3.719 1 98.5 105 TYR B O 1
ATOM 1685 N N . LEU B 1 106 ? -7.566 5.219 -5.684 1 98.69 106 LEU B N 1
ATOM 1686 C CA . LEU B 1 106 ? -6.68 6.258 -5.172 1 98.69 106 LEU B CA 1
ATOM 1687 C C . LEU B 1 106 ? -6.922 7.578 -5.895 1 98.69 106 LEU B C 1
ATOM 1689 O O . LEU B 1 106 ? -6.414 8.625 -5.473 1 98.69 106 LEU B O 1
ATOM 1693 N N . GLN B 1 107 ? -7.719 7.555 -6.926 1 97.88 107 GLN B N 1
ATOM 1694 C CA . GLN B 1 107 ? -7.973 8.758 -7.703 1 97.88 107 GLN B CA 1
ATOM 1695 C C . GLN B 1 107 ? -8.688 9.812 -6.867 1 97.88 107 GLN B C 1
ATOM 1697 O O . GLN B 1 107 ? -9.586 9.492 -6.086 1 97.88 107 GLN B O 1
ATOM 1702 N N . THR B 1 108 ? -8.219 11.031 -7.008 1 95 108 THR B N 1
ATOM 1703 C CA . THR B 1 108 ? -8.875 12.141 -6.324 1 95 108 THR B CA 1
ATOM 1704 C C . THR B 1 108 ? -10.07 12.641 -7.129 1 95 108 THR B C 1
ATOM 1706 O O . THR B 1 108 ? -10.117 12.469 -8.352 1 95 108 THR B O 1
ATOM 1709 N N . GLY B 1 109 ? -11.133 13.117 -6.383 1 79 109 GLY B N 1
ATOM 1710 C CA . GLY B 1 109 ? -12.328 13.672 -6.996 1 79 109 GLY B CA 1
ATOM 1711 C C . GLY B 1 109 ? -12.297 15.18 -7.117 1 79 109 GLY B C 1
ATOM 1712 O O . GLY B 1 109 ? -11.492 15.844 -6.457 1 79 109 GLY B O 1
#

InterPro domains:
  IPR003477 mRNA interferase PemK-like [PF02452] (5-104)
  IPR011067 Plasmid maintenance toxin/Cell growth inhibitor [G3DSA:2.30.30.110] (16-108)

Foldseek 3Di:
DFDAQQFWFFFQDPVNPDHTFIWGFLDHCPDPPGRFKTKTWGKDPDDDPLWAWDDPVQFPDFDDPDTITTRLQGIDMDGPVGTDDTRTGGDPVSSVVSPVSNVVVVDDD/DFDAQQFWFFFQDPVNPDHTFIWGFLDHCPDPPGRFKTKTWGKDPDDDPLWAWDDPVQWPDFDDPDTITTRLQGIDMDGPVGTDDTRTGGDPVSSVVSPVSNVVVVDDD

Solvent-accessible surface area (backbone atoms only — not comparable to full-atom values): 11442 Å² total; per-residue (Å²): 134,62,81,53,54,20,31,24,31,29,21,58,38,62,77,67,80,40,87,60,40,44,27,37,30,45,27,31,85,76,29,78,57,52,62,48,40,40,33,27,26,40,44,41,74,65,88,50,89,84,36,47,75,50,50,76,88,40,37,68,42,70,64,68,97,54,75,32,19,35,34,46,69,41,35,33,50,42,47,48,88,43,50,76,47,65,58,27,25,39,26,66,67,50,46,46,50,41,47,53,55,29,45,68,20,43,54,73,131,137,62,82,53,54,22,30,25,30,29,20,57,38,60,79,69,78,39,88,59,39,43,29,37,30,46,27,30,87,74,30,78,59,51,63,47,40,39,32,26,26,39,44,40,73,65,89,50,90,84,34,46,74,51,50,76,90,40,36,70,42,70,64,68,98,55,76,32,18,37,34,44,68,42,34,32,52,43,47,47,87,44,51,78,48,66,59,26,25,40,25,65,68,51,45,45,50,41,48,55,56,30,45,68,22,44,55,76,132